Protein AF-A0A7S3MWY4-F1 (afdb_monomer_lite)

Organism: NCBI:txid197538

Secondary structure (DSSP, 8-state):
-HHHHHHHHHHHHHHH-HHHHHHHHHHHHHHHHHHHHHHHHH---SHHHHHHHHHHHHHHHHHHHHHHHHHHHT-S-SHHHHHHHHHHHHHHHHHHHHHHHTS-TT-HHHHHHHHHHHHHHHHHHHHHHHTS-PPPHHHHHHHHHHHHHHHHHHHHHHHHHHHHHHHH--S-TTSS--------

pLDDT: mean 91.11, std 11.48, range [52.53, 98.31]

Sequence (184 aa):
GEVTGSFLTGYVIDKVGKRLACLFEILLISIMTAVTLWNLYHMQFGFASYLMCFFWGLQDSAVNLHLFSIFGFEFESQSEPFGVFNAVQGFFLFFVELIQIQIDFTTQKPLIIYTIFTGLCGVVCCFVAFFFPYKTVESTTALAEKAAAKRESTMNLIQEKSSQYASTDGSPLLSHQTSSMGSP

InterPro domains:
  IPR036259 MFS transporter superfamily [G3DSA:1.20.1250.20] (1-145)
  IPR036259 MFS transporter superfamily [SSF103473] (3-135)

Structure (mmCIF, N/CA/C/O backbone):
data_AF-A0A7S3MWY4-F1
#
_entry.id   AF-A0A7S3MWY4-F1
#
loop_
_atom_site.group_PDB
_atom_site.id
_atom_site.type_symbol
_atom_site.label_atom_id
_atom_site.label_alt_id
_atom_site.label_comp_id
_atom_site.label_asym_id
_atom_site.label_entity_id
_atom_site.label_seq_id
_atom_site.pdbx_PDB_ins_code
_atom_site.Cartn_x
_atom_site.Cartn_y
_atom_site.Cartn_z
_atom_site.occupancy
_atom_site.B_iso_or_equiv
_atom_site.auth_seq_id
_atom_site.auth_comp_id
_atom_site.auth_asym_id
_atom_site.auth_atom_id
_atom_site.pdbx_PDB_model_num
ATOM 1 N N . GLY A 1 1 ? -7.783 1.477 -11.159 1.00 94.31 1 GLY A N 1
ATOM 2 C CA . GLY A 1 1 ? -7.018 0.690 -10.184 1.00 94.31 1 GLY A CA 1
ATOM 3 C C . GLY A 1 1 ? -7.650 0.830 -8.826 1.00 94.31 1 GLY A C 1
ATOM 4 O O . GLY A 1 1 ? -8.321 -0.096 -8.400 1.00 94.31 1 GLY A O 1
ATOM 5 N N . GLU A 1 2 ? -7.520 2.008 -8.218 1.00 96.88 2 GLU A N 1
ATOM 6 C CA . GLU A 1 2 ? -7.876 2.243 -6.810 1.00 96.88 2 GLU A CA 1
ATOM 7 C C . GLU A 1 2 ? -9.281 1.795 -6.406 1.00 96.88 2 GLU A C 1
ATOM 9 O O . GLU A 1 2 ? -9.441 0.968 -5.518 1.00 96.88 2 GLU A O 1
ATOM 14 N N . VAL A 1 3 ? -10.310 2.260 -7.118 1.00 97.69 3 VAL A N 1
ATOM 15 C CA . VAL A 1 3 ? -11.700 1.879 -6.820 1.00 97.69 3 VAL A CA 1
ATOM 16 C C . VAL A 1 3 ? -11.871 0.354 -6.822 1.00 97.69 3 VAL A C 1
ATOM 18 O O . VAL A 1 3 ? -12.466 -0.219 -5.915 1.00 97.69 3 VAL A O 1
ATOM 21 N N . THR A 1 4 ? -11.308 -0.324 -7.824 1.00 97.62 4 THR A N 1
ATOM 22 C CA . THR A 1 4 ? -11.383 -1.784 -7.958 1.00 97.62 4 THR A CA 1
ATOM 23 C C . THR A 1 4 ? -10.600 -2.506 -6.863 1.00 97.62 4 THR A C 1
ATOM 25 O O . THR A 1 4 ? -11.092 -3.506 -6.346 1.00 97.62 4 THR A O 1
ATOM 28 N N . GLY A 1 5 ? -9.414 -2.010 -6.500 1.00 97.31 5 GLY A N 1
ATOM 29 C CA . GLY A 1 5 ? -8.588 -2.600 -5.447 1.00 97.31 5 GLY A CA 1
ATOM 30 C C . GLY A 1 5 ? -9.260 -2.523 -4.081 1.00 97.31 5 GLY A C 1
ATOM 31 O O . GLY A 1 5 ? -9.360 -3.545 -3.405 1.00 97.31 5 GLY A O 1
ATOM 32 N N . SER A 1 6 ? -9.858 -1.378 -3.729 1.00 97.19 6 SER A N 1
ATOM 33 C CA . SER A 1 6 ? -10.630 -1.254 -2.488 1.00 97.19 6 SER A CA 1
ATOM 34 C C . SER A 1 6 ? -11.810 -2.231 -2.429 1.00 97.19 6 SER A C 1
ATOM 36 O O . 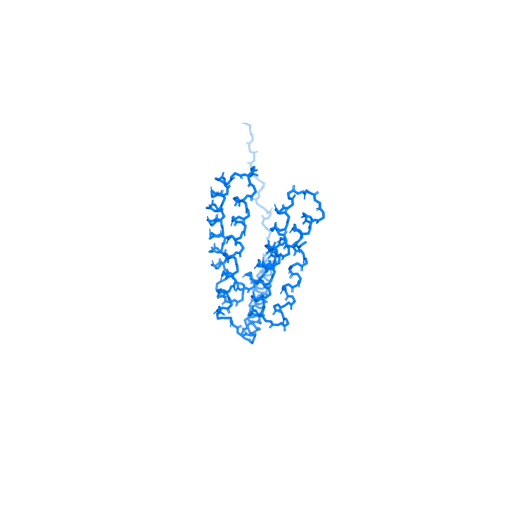SER A 1 6 ? -11.990 -2.914 -1.423 1.00 97.19 6 SER A O 1
ATOM 38 N N . PHE A 1 7 ? -12.602 -2.361 -3.500 1.00 97.69 7 PHE A N 1
ATOM 39 C CA . PHE A 1 7 ? -13.719 -3.317 -3.501 1.00 97.69 7 PHE A CA 1
ATOM 40 C C . PHE A 1 7 ? -13.248 -4.772 -3.394 1.00 97.69 7 PHE A C 1
ATOM 42 O O . PHE A 1 7 ? -13.841 -5.558 -2.654 1.00 97.69 7 PHE A O 1
ATOM 49 N N . LEU A 1 8 ? -12.187 -5.133 -4.120 1.00 97.38 8 LEU A N 1
ATOM 50 C CA . LEU A 1 8 ? -11.682 -6.501 -4.156 1.00 97.38 8 LEU A CA 1
ATOM 51 C C . LEU A 1 8 ? -11.059 -6.908 -2.816 1.00 97.38 8 LEU A C 1
ATOM 53 O O . LEU A 1 8 ? -11.424 -7.949 -2.272 1.00 97.38 8 LEU A O 1
ATOM 57 N N . THR A 1 9 ? -10.184 -6.076 -2.249 1.00 97.38 9 THR A N 1
ATOM 58 C CA . THR A 1 9 ? -9.572 -6.350 -0.943 1.00 97.38 9 THR A CA 1
ATOM 59 C C . THR A 1 9 ? -10.607 -6.333 0.175 1.00 97.38 9 THR A C 1
ATOM 61 O O . THR A 1 9 ? -10.571 -7.216 1.030 1.00 97.38 9 THR A O 1
ATOM 64 N N . GLY A 1 10 ? -11.582 -5.417 0.143 1.00 96.25 10 GLY A N 1
ATOM 65 C CA . GLY A 1 10 ? -12.693 -5.416 1.100 1.00 96.25 10 GLY A CA 1
ATOM 66 C C . GLY A 1 10 ? -13.465 -6.737 1.075 1.00 96.25 10 GLY A C 1
ATOM 67 O O . GLY A 1 10 ? -13.630 -7.382 2.107 1.00 96.25 10 GLY A O 1
ATOM 68 N N . TYR A 1 11 ? -13.823 -7.214 -0.121 1.00 96.88 11 TYR A N 1
ATOM 69 C CA . TYR A 1 11 ? -14.485 -8.510 -0.285 1.00 96.88 11 TYR A CA 1
ATOM 70 C C . TYR A 1 11 ? -13.644 -9.685 0.249 1.00 96.88 11 TYR A C 1
ATOM 72 O O . TYR A 1 11 ? -14.179 -10.582 0.905 1.00 96.88 11 TYR A O 1
ATOM 80 N N . VAL A 1 12 ? -12.330 -9.691 -0.008 1.00 96.75 12 VAL A N 1
ATOM 81 C CA . VAL A 1 12 ? -11.417 -10.735 0.491 1.00 96.75 12 VAL A CA 1
ATOM 82 C C . VAL A 1 12 ? -11.330 -10.708 2.019 1.00 96.75 12 VAL A C 1
ATOM 84 O O . VAL A 1 12 ? -11.433 -11.764 2.648 1.00 96.75 12 VAL A O 1
ATOM 87 N N . ILE A 1 13 ? -11.194 -9.527 2.625 1.00 95.38 13 ILE A N 1
ATOM 88 C CA . ILE A 1 13 ? -11.155 -9.364 4.084 1.00 95.38 13 ILE A CA 1
ATOM 89 C C . ILE A 1 13 ? -12.450 -9.889 4.713 1.00 95.38 13 ILE A C 1
ATOM 91 O O . ILE A 1 13 ? -12.382 -10.667 5.666 1.00 95.38 13 ILE A O 1
ATOM 95 N N . ASP A 1 14 ? -13.603 -9.535 4.142 1.00 93.44 14 ASP A N 1
ATOM 96 C CA . ASP A 1 14 ? -14.917 -9.890 4.684 1.00 93.44 14 ASP A CA 1
ATOM 97 C C . ASP A 1 14 ? -15.244 -11.385 4.553 1.00 93.44 14 ASP A C 1
ATOM 99 O O . ASP A 1 14 ? -15.878 -11.965 5.436 1.00 93.44 14 ASP A O 1
ATOM 103 N N . LYS A 1 15 ? -14.853 -12.027 3.442 1.00 95.12 15 LYS A N 1
ATOM 104 C CA . LYS A 1 15 ? -15.221 -13.428 3.159 1.00 95.12 15 LYS A CA 1
ATOM 105 C C . LYS A 1 15 ? -14.181 -14.445 3.582 1.00 95.12 15 LYS A C 1
ATOM 107 O O . LYS A 1 15 ? -14.539 -15.557 3.963 1.00 95.12 15 LYS A O 1
ATOM 112 N N . VAL A 1 16 ? -12.913 -14.094 3.445 1.00 93.88 16 VAL A N 1
ATOM 113 C CA . VAL A 1 16 ? -11.802 -15.044 3.535 1.00 93.88 16 VAL A CA 1
ATOM 114 C C . VAL A 1 16 ? -10.957 -14.777 4.785 1.00 93.88 16 VAL A C 1
ATOM 116 O O . VAL A 1 16 ? -10.350 -15.694 5.339 1.00 93.88 16 VAL A O 1
ATOM 119 N N . GLY A 1 17 ? -10.982 -13.540 5.282 1.00 92.25 17 GLY A N 1
ATOM 120 C CA . GLY A 1 17 ? -10.323 -13.126 6.511 1.00 92.25 17 GLY A CA 1
ATOM 121 C C . GLY A 1 17 ? -8.983 -12.428 6.279 1.00 92.25 17 GLY A C 1
ATOM 122 O O . GLY A 1 17 ? -8.337 -12.549 5.237 1.00 92.25 17 GLY A O 1
ATOM 123 N N . LYS A 1 18 ? -8.537 -11.706 7.310 1.00 93.25 18 LYS A N 1
ATOM 124 C CA . LYS A 1 18 ? -7.398 -10.771 7.258 1.00 93.25 18 LYS A CA 1
ATOM 125 C C . LYS A 1 18 ? -6.058 -11.443 6.915 1.00 93.25 18 LYS A C 1
ATOM 127 O O . LYS A 1 18 ? -5.287 -10.924 6.116 1.00 93.25 18 LYS A O 1
ATOM 132 N N . ARG A 1 19 ? -5.800 -12.656 7.424 1.00 94.00 19 ARG A N 1
ATOM 133 C CA . ARG A 1 19 ? -4.561 -13.399 7.101 1.00 94.00 19 ARG A CA 1
ATOM 134 C C . ARG A 1 19 ? -4.452 -13.761 5.621 1.00 94.00 19 ARG A C 1
ATOM 136 O O . ARG A 1 19 ? -3.373 -13.678 5.045 1.00 94.00 19 ARG A O 1
ATOM 143 N N . LEU A 1 20 ? -5.557 -14.169 4.999 1.00 94.25 20 LEU A N 1
ATOM 144 C CA . LEU A 1 20 ? -5.570 -14.493 3.572 1.00 94.25 20 LEU A CA 1
ATOM 145 C C . LEU A 1 20 ? -5.561 -13.225 2.712 1.00 94.25 20 LEU A C 1
ATOM 147 O O . LEU A 1 20 ? -4.972 -13.247 1.633 1.00 94.25 20 LEU A O 1
ATOM 151 N N . ALA A 1 21 ? -6.076 -12.103 3.226 1.00 96.00 21 ALA A N 1
ATOM 152 C CA . ALA A 1 21 ? -5.859 -10.797 2.613 1.00 96.00 21 ALA A CA 1
ATOM 153 C C . ALA A 1 21 ? -4.359 -10.441 2.526 1.00 96.00 21 ALA A C 1
ATOM 155 O O . ALA A 1 21 ? -3.932 -9.961 1.487 1.00 96.00 21 ALA A O 1
ATOM 156 N N . CYS A 1 22 ? -3.515 -10.774 3.517 1.00 96.69 22 CYS A N 1
ATOM 157 C CA . CYS A 1 22 ? -2.055 -10.585 3.386 1.00 96.69 22 CYS A CA 1
ATOM 158 C C . CYS A 1 22 ? -1.453 -11.372 2.213 1.00 96.69 22 CYS A C 1
ATOM 160 O O . CYS A 1 22 ? -0.620 -10.839 1.486 1.00 96.69 22 CYS A O 1
ATOM 162 N N . LEU A 1 23 ? -1.859 -12.633 2.012 1.00 97.31 23 LEU A N 1
ATOM 163 C CA . LEU A 1 23 ? -1.375 -13.427 0.873 1.00 97.31 23 LEU A CA 1
ATOM 164 C C . LEU A 1 23 ? -1.859 -12.848 -0.460 1.00 97.31 23 LEU A C 1
ATOM 166 O O . LEU A 1 23 ? -1.120 -12.858 -1.444 1.00 97.31 23 LEU A O 1
ATOM 170 N N . PHE A 1 24 ? -3.083 -12.322 -0.480 1.00 97.44 24 PHE A N 1
ATOM 171 C CA . PHE A 1 24 ? -3.625 -11.614 -1.629 1.00 97.44 24 PHE A CA 1
ATOM 172 C C . PHE A 1 24 ? -2.815 -10.345 -1.949 1.00 97.44 24 PHE A C 1
ATOM 174 O O . PHE A 1 24 ? -2.430 -10.162 -3.101 1.00 97.44 24 PHE A O 1
ATOM 181 N N . GLU A 1 25 ? -2.442 -9.541 -0.948 1.00 97.44 25 GLU A N 1
ATOM 182 C CA . GLU A 1 25 ? -1.554 -8.382 -1.138 1.00 97.44 25 GLU A CA 1
ATOM 183 C C . GLU A 1 25 ? -0.168 -8.790 -1.670 1.00 97.44 25 GLU A C 1
ATOM 185 O O . GLU A 1 25 ? 0.350 -8.154 -2.587 1.00 97.44 25 GLU A O 1
ATOM 190 N N . ILE A 1 26 ? 0.417 -9.891 -1.169 1.00 98.19 26 ILE A N 1
ATOM 191 C CA . ILE A 1 26 ? 1.693 -10.434 -1.681 1.00 98.19 26 ILE A CA 1
ATOM 192 C C . ILE A 1 26 ? 1.580 -10.812 -3.166 1.00 98.19 26 ILE A C 1
ATOM 194 O O . ILE A 1 26 ? 2.498 -10.564 -3.956 1.00 98.19 26 ILE A O 1
ATOM 198 N N . LEU A 1 27 ? 0.457 -11.405 -3.572 1.00 98.06 27 LEU A N 1
ATOM 199 C CA . LEU A 1 27 ? 0.203 -11.714 -4.976 1.00 98.06 27 LEU A CA 1
ATOM 200 C C . LEU A 1 27 ? 0.070 -10.429 -5.807 1.00 98.06 27 LEU A C 1
ATOM 202 O O . LEU A 1 27 ? 0.689 -10.323 -6.868 1.00 98.06 27 LEU A O 1
ATOM 206 N N . LEU A 1 28 ? -0.687 -9.443 -5.320 1.00 97.69 28 LEU A N 1
ATOM 207 C CA . LEU A 1 28 ? -0.893 -8.171 -6.011 1.00 97.69 28 LEU A CA 1
ATOM 208 C C . LEU A 1 28 ? 0.406 -7.391 -6.207 1.00 97.69 28 LEU A C 1
ATOM 210 O O . LEU A 1 28 ? 0.676 -6.945 -7.323 1.00 97.69 28 LEU A O 1
ATOM 214 N N . ILE A 1 29 ? 1.237 -7.268 -5.169 1.00 98.12 29 ILE A N 1
ATOM 215 C CA . ILE A 1 29 ? 2.523 -6.572 -5.278 1.00 98.12 29 ILE A CA 1
ATOM 216 C C . ILE A 1 29 ? 3.481 -7.296 -6.227 1.00 98.12 29 ILE A C 1
ATOM 218 O O . ILE A 1 29 ? 4.204 -6.645 -6.983 1.00 98.12 29 ILE A O 1
ATOM 222 N N . SER A 1 30 ? 3.440 -8.631 -6.263 1.00 98.31 30 SER A N 1
ATOM 223 C CA . SER A 1 30 ? 4.242 -9.429 -7.195 1.00 98.31 30 SER A CA 1
ATOM 224 C C . SER A 1 30 ? 3.812 -9.192 -8.647 1.00 98.31 30 SER A C 1
ATOM 226 O O . SER A 1 30 ? 4.661 -8.982 -9.513 1.00 98.31 30 SER A O 1
ATOM 228 N N . ILE A 1 31 ? 2.500 -9.157 -8.916 1.00 98.00 31 ILE A N 1
ATOM 229 C CA . ILE A 1 31 ? 1.950 -8.860 -10.250 1.00 98.00 31 ILE A CA 1
ATOM 230 C C . ILE A 1 31 ? 2.275 -7.421 -10.662 1.00 98.00 31 ILE A C 1
ATOM 232 O O . ILE A 1 31 ? 2.772 -7.200 -11.766 1.00 98.00 31 ILE A O 1
ATOM 236 N N . MET A 1 32 ? 2.039 -6.446 -9.780 1.00 98.06 32 MET A N 1
ATOM 237 C CA . MET A 1 32 ? 2.339 -5.035 -10.034 1.00 98.06 32 MET A CA 1
ATOM 238 C C . MET A 1 32 ? 3.829 -4.838 -10.342 1.00 98.06 32 MET A C 1
ATOM 240 O O . MET A 1 32 ? 4.173 -4.184 -11.331 1.00 98.06 32 MET A O 1
ATOM 244 N N . THR A 1 33 ? 4.712 -5.477 -9.568 1.00 98.06 33 THR A N 1
ATOM 245 C CA . THR A 1 33 ? 6.163 -5.435 -9.791 1.00 98.06 33 THR A CA 1
ATOM 246 C C . THR A 1 33 ? 6.523 -6.058 -11.141 1.00 98.06 33 THR A C 1
ATOM 248 O O . THR A 1 33 ? 7.256 -5.449 -11.915 1.00 98.06 33 THR A O 1
ATOM 251 N N . ALA A 1 34 ? 5.966 -7.225 -11.484 1.00 98.00 34 ALA A N 1
ATOM 252 C CA . ALA A 1 34 ? 6.222 -7.887 -12.764 1.00 98.00 34 ALA A CA 1
ATOM 253 C C . ALA A 1 34 ? 5.780 -7.039 -13.972 1.00 98.00 34 ALA A C 1
ATOM 255 O O . ALA A 1 34 ? 6.533 -6.902 -14.937 1.00 98.00 34 ALA A O 1
ATOM 256 N N . VAL A 1 35 ? 4.592 -6.425 -13.913 1.00 97.69 35 VAL A N 1
ATOM 257 C CA . VAL A 1 35 ? 4.091 -5.537 -14.977 1.00 97.69 35 VAL A CA 1
ATOM 258 C C . VAL A 1 35 ? 4.943 -4.268 -15.080 1.00 97.69 35 VAL A C 1
ATOM 260 O O . VAL A 1 35 ? 5.239 -3.817 -16.188 1.00 97.69 35 VAL A O 1
ATOM 263 N N . THR A 1 36 ? 5.398 -3.721 -13.951 1.00 97.44 36 THR A N 1
ATOM 264 C CA . THR A 1 36 ? 6.302 -2.561 -13.929 1.00 97.44 36 THR A CA 1
ATOM 265 C C . THR A 1 36 ? 7.650 -2.900 -14.559 1.00 97.44 36 THR A C 1
ATOM 267 O O . THR A 1 36 ? 8.123 -2.162 -15.420 1.00 97.44 36 THR A O 1
ATOM 270 N N . LEU A 1 37 ? 8.238 -4.050 -14.217 1.00 97.19 37 LEU A N 1
ATOM 271 C CA . LEU A 1 37 ? 9.481 -4.531 -14.826 1.00 97.19 37 LEU A CA 1
ATOM 272 C C . LEU A 1 37 ? 9.323 -4.783 -16.327 1.00 97.19 37 LEU A C 1
ATOM 274 O O . LEU A 1 37 ? 10.212 -4.433 -17.100 1.00 97.19 37 LEU A O 1
ATOM 278 N N . TRP A 1 38 ? 8.185 -5.330 -16.759 1.00 96.94 38 TRP A N 1
ATOM 279 C CA . TRP A 1 38 ? 7.878 -5.503 -18.178 1.00 96.94 38 TRP A CA 1
ATOM 280 C C . TRP A 1 38 ? 7.805 -4.163 -18.923 1.00 96.94 38 TRP A C 1
ATOM 282 O O . TRP A 1 38 ? 8.375 -4.024 -20.009 1.00 96.94 38 TRP A O 1
ATOM 292 N N . ASN A 1 39 ? 7.137 -3.166 -18.334 1.00 96.31 39 ASN A N 1
ATOM 293 C CA . ASN A 1 39 ? 7.030 -1.822 -18.902 1.00 96.31 39 ASN A CA 1
ATOM 294 C C . ASN A 1 39 ? 8.404 -1.125 -18.953 1.00 96.31 39 ASN A C 1
ATOM 296 O O . ASN A 1 39 ? 8.774 -0.569 -19.987 1.00 96.31 39 ASN A O 1
ATOM 300 N N . LEU A 1 40 ? 9.201 -1.241 -17.884 1.00 95.12 40 LEU A N 1
ATOM 301 C CA . LEU A 1 40 ? 10.581 -0.749 -17.835 1.00 95.12 40 LEU A CA 1
ATOM 302 C C . LEU A 1 40 ? 11.503 -1.485 -18.807 1.00 95.12 40 LEU A C 1
ATOM 304 O O . LEU A 1 40 ? 12.467 -0.891 -19.275 1.00 95.12 40 LEU A O 1
ATOM 308 N N . TYR A 1 41 ? 11.237 -2.752 -19.137 1.00 95.38 41 TYR A N 1
ATOM 309 C CA . TYR A 1 41 ? 12.029 -3.482 -20.127 1.00 95.38 41 TYR A CA 1
ATOM 310 C C . TYR A 1 41 ? 11.870 -2.892 -21.539 1.00 95.38 41 TYR A C 1
ATOM 312 O O . TYR A 1 41 ? 12.842 -2.789 -22.286 1.00 95.38 41 TYR A O 1
ATOM 320 N N . HIS A 1 42 ? 10.652 -2.470 -21.885 1.00 94.00 42 HIS A N 1
ATOM 321 C CA . HIS A 1 42 ? 10.324 -1.979 -23.223 1.00 94.00 42 HIS A CA 1
ATOM 322 C C . HIS A 1 42 ? 10.507 -0.464 -23.387 1.00 94.00 42 HIS A C 1
ATOM 324 O O . HIS A 1 42 ? 10.677 -0.017 -24.516 1.00 94.00 42 HIS A O 1
ATOM 330 N N . MET A 1 43 ? 10.481 0.322 -22.299 1.00 90.75 43 MET A N 1
ATOM 331 C CA . MET A 1 43 ? 10.651 1.792 -22.303 1.00 90.75 43 MET A CA 1
ATOM 332 C C . MET A 1 43 ? 9.780 2.521 -23.347 1.00 90.75 43 MET A C 1
ATOM 334 O O . MET A 1 43 ? 10.146 3.577 -23.860 1.00 90.75 43 MET A O 1
ATOM 338 N N . GLN A 1 44 ? 8.617 1.957 -23.675 1.00 92.69 44 GLN A N 1
ATOM 339 C CA . GLN A 1 44 ? 7.683 2.503 -24.654 1.00 92.69 44 GLN A CA 1
ATOM 340 C C . GLN A 1 44 ? 6.353 2.792 -23.979 1.00 92.69 44 GLN A C 1
ATOM 342 O O . GLN A 1 44 ? 5.784 1.933 -23.305 1.00 92.69 44 GLN A O 1
ATOM 347 N N . PHE A 1 45 ? 5.842 4.002 -24.196 1.00 94.44 45 PHE A N 1
ATOM 348 C CA . PHE A 1 45 ? 4.501 4.348 -23.759 1.00 94.44 45 PHE A CA 1
ATOM 349 C C . PHE A 1 45 ? 3.480 3.606 -24.627 1.00 94.44 45 PHE A C 1
ATOM 351 O O . PHE A 1 45 ? 3.423 3.796 -25.842 1.00 94.44 45 PHE A O 1
ATOM 358 N N . GLY A 1 46 ? 2.678 2.747 -24.007 1.00 94.94 46 GLY A N 1
ATOM 359 C CA . GLY A 1 46 ? 1.695 1.936 -24.716 1.00 94.94 46 GLY A CA 1
ATOM 360 C C . GLY A 1 46 ? 0.725 1.244 -23.770 1.00 94.94 46 GLY A C 1
ATOM 361 O O . GLY A 1 46 ? 0.570 1.636 -22.614 1.00 94.94 46 GLY A O 1
ATOM 362 N N . PHE A 1 47 ? 0.083 0.174 -24.243 1.00 95.44 47 PHE A N 1
ATOM 363 C CA . PHE A 1 47 ? -0.882 -0.585 -23.439 1.00 95.44 47 PHE A CA 1
ATOM 364 C C . PHE A 1 47 ? -0.288 -1.103 -22.116 1.00 95.44 47 PHE A C 1
ATOM 366 O O . PHE A 1 47 ? -0.951 -1.060 -21.081 1.00 95.44 47 PHE A O 1
ATOM 373 N N . ALA A 1 48 ? 0.985 -1.513 -22.124 1.00 93.56 48 ALA A N 1
ATOM 374 C CA . ALA A 1 48 ? 1.695 -1.951 -20.923 1.00 93.56 48 ALA A CA 1
ATOM 375 C C . ALA A 1 48 ? 1.770 -0.860 -19.840 1.00 93.56 48 ALA A C 1
ATOM 377 O O . ALA A 1 48 ? 1.653 -1.171 -18.658 1.00 93.56 48 ALA A O 1
ATOM 378 N N . SER A 1 49 ? 1.892 0.414 -20.226 1.00 96.69 49 SER A N 1
ATOM 379 C CA . SER A 1 49 ? 1.936 1.537 -19.284 1.00 96.69 49 SER A CA 1
ATOM 380 C C . SER A 1 49 ? 0.570 1.779 -18.635 1.00 96.69 49 SER A C 1
ATOM 382 O O . SER A 1 49 ? 0.495 2.010 -17.431 1.00 96.69 49 SER A O 1
ATOM 384 N N . TYR A 1 50 ? -0.526 1.639 -19.392 1.00 97.44 50 TYR A N 1
ATOM 385 C CA . TYR A 1 50 ? -1.880 1.684 -18.824 1.00 97.44 50 TYR A CA 1
ATOM 386 C C . TYR A 1 50 ? -2.129 0.526 -17.855 1.00 97.44 50 TYR A C 1
ATOM 388 O O . TYR A 1 50 ? -2.704 0.730 -16.785 1.00 97.44 50 TYR A O 1
ATOM 396 N N . LEU A 1 51 ? -1.667 -0.678 -18.205 1.00 96.88 51 LEU A N 1
ATOM 397 C CA . LEU A 1 51 ? -1.777 -1.853 -17.345 1.00 96.88 51 LEU A CA 1
ATOM 398 C C . LEU A 1 51 ? -0.965 -1.681 -16.054 1.00 96.88 51 LEU A C 1
ATOM 400 O O . LEU A 1 51 ? -1.470 -1.979 -14.973 1.00 96.88 51 LEU A O 1
ATOM 404 N N . MET A 1 52 ? 0.252 -1.139 -16.157 1.00 96.75 52 MET A N 1
ATOM 405 C CA . MET A 1 52 ? 1.092 -0.778 -15.014 1.00 96.75 52 MET A CA 1
ATOM 406 C C . MET A 1 52 ? 0.359 0.194 -14.083 1.00 96.75 52 MET A C 1
ATOM 408 O O . MET A 1 52 ? 0.177 -0.126 -12.913 1.00 96.75 52 MET A O 1
ATOM 412 N N . CYS A 1 53 ? -0.141 1.327 -14.593 1.00 97.56 53 CYS A N 1
ATOM 413 C CA . CYS A 1 53 ? -0.881 2.301 -13.782 1.00 97.56 53 CYS A CA 1
ATOM 414 C C . CYS A 1 53 ? -2.143 1.698 -13.145 1.00 97.56 53 CYS A C 1
ATOM 416 O O . CYS A 1 53 ? -2.485 2.014 -12.005 1.00 97.56 53 CYS A O 1
ATOM 418 N N . PHE A 1 54 ? -2.840 0.809 -13.861 1.00 98.25 54 PHE A N 1
ATOM 419 C CA . PHE A 1 54 ? -4.011 0.126 -13.323 1.00 98.25 54 PHE A CA 1
ATOM 420 C C . PHE A 1 54 ? -3.657 -0.761 -12.123 1.00 98.25 54 PHE A C 1
ATOM 422 O O . PHE A 1 54 ? -4.313 -0.635 -11.085 1.00 98.25 54 PHE A O 1
ATOM 429 N N . PHE A 1 55 ? -2.638 -1.621 -12.251 1.00 98.12 55 PHE A N 1
ATOM 430 C CA . PHE A 1 55 ? -2.191 -2.502 -11.168 1.00 98.12 55 PHE A CA 1
ATOM 431 C C . PHE A 1 55 ? -1.545 -1.740 -10.016 1.00 98.12 55 PHE A C 1
ATOM 433 O O . PHE A 1 55 ? -1.719 -2.147 -8.873 1.00 98.12 55 PHE A O 1
ATOM 440 N N . TRP A 1 56 ? -0.864 -0.630 -10.299 1.00 97.69 56 TRP A N 1
ATOM 441 C CA . TRP A 1 56 ? -0.305 0.243 -9.274 1.00 97.69 56 TRP A CA 1
ATOM 442 C C . TRP A 1 56 ? -1.409 0.813 -8.380 1.00 97.69 56 TRP A C 1
ATOM 444 O O . TRP A 1 56 ? -1.410 0.568 -7.180 1.00 97.69 56 TRP A O 1
ATOM 454 N N . GLY A 1 57 ? -2.437 1.437 -8.969 1.00 98.12 57 GLY A N 1
ATOM 455 C CA . GLY A 1 57 ? -3.577 1.921 -8.185 1.00 98.12 57 GLY A CA 1
ATOM 456 C C . GLY A 1 57 ? -4.368 0.791 -7.511 1.00 98.12 57 GLY A C 1
ATOM 457 O O . GLY A 1 57 ? -4.904 0.967 -6.421 1.00 98.12 57 GLY A O 1
ATOM 458 N N . LEU A 1 58 ? -4.459 -0.386 -8.143 1.00 98.31 58 LEU A N 1
ATOM 459 C CA . LEU A 1 58 ? -5.115 -1.548 -7.537 1.00 98.31 58 LEU A CA 1
ATOM 460 C C . LEU A 1 58 ? -4.365 -2.009 -6.280 1.00 98.31 58 LEU A C 1
ATOM 462 O O . LEU A 1 58 ? -5.005 -2.212 -5.257 1.00 98.31 58 LEU A O 1
ATOM 466 N N . GLN A 1 59 ? -3.039 -2.128 -6.337 1.00 98.06 59 GLN A N 1
ATOM 467 C CA . GLN A 1 59 ? -2.212 -2.528 -5.199 1.00 98.06 59 GLN A CA 1
ATOM 468 C C . GLN A 1 59 ? -2.174 -1.456 -4.099 1.00 98.06 59 GLN A C 1
ATOM 470 O O . GLN A 1 59 ? -2.276 -1.804 -2.926 1.00 98.06 59 GLN A O 1
ATOM 475 N N . ASP A 1 60 ? -2.064 -0.174 -4.454 1.00 97.25 60 ASP A N 1
ATOM 476 C CA . ASP A 1 60 ? -2.013 0.921 -3.476 1.00 97.25 60 ASP A CA 1
ATOM 477 C C . ASP A 1 60 ? -3.290 0.975 -2.621 1.00 97.25 60 ASP A C 1
ATOM 479 O O . ASP A 1 60 ? -3.257 0.902 -1.392 1.00 97.25 60 ASP A O 1
ATOM 483 N N . SER A 1 61 ? -4.451 0.990 -3.276 1.00 98.06 61 SER A N 1
ATOM 484 C CA . SER A 1 61 ? -5.743 0.981 -2.581 1.00 98.06 61 SER A CA 1
ATOM 485 C C . SER A 1 61 ? -5.999 -0.283 -1.752 1.00 98.06 61 SER A C 1
ATOM 487 O O . SER A 1 61 ? -6.632 -0.200 -0.698 1.00 98.06 61 SER A O 1
ATOM 489 N N . ALA A 1 62 ? -5.515 -1.436 -2.218 1.00 97.69 62 ALA A N 1
ATOM 490 C CA . ALA A 1 62 ? -5.633 -2.722 -1.546 1.00 97.69 62 ALA A CA 1
ATOM 491 C C . ALA A 1 62 ? -4.864 -2.711 -0.210 1.00 97.69 62 ALA A C 1
ATOM 493 O O . ALA A 1 62 ? -5.464 -2.889 0.856 1.00 97.69 62 ALA A O 1
ATOM 494 N N . VAL A 1 63 ? -3.579 -2.336 -0.244 1.00 97.00 63 VAL A N 1
ATOM 495 C CA . VAL A 1 63 ? -2.740 -2.211 0.957 1.00 97.00 63 VAL A CA 1
ATOM 496 C C . VAL A 1 63 ? -3.282 -1.155 1.920 1.00 97.00 63 VAL A C 1
ATOM 498 O O . VAL A 1 63 ? -3.374 -1.428 3.120 1.00 97.00 63 VAL A O 1
ATOM 501 N N . ASN A 1 64 ? -3.689 0.017 1.423 1.00 96.44 64 ASN A N 1
ATOM 502 C CA . ASN A 1 64 ? -4.232 1.083 2.270 1.00 96.44 64 ASN A CA 1
ATOM 503 C C . ASN A 1 64 ? -5.522 0.648 2.975 1.00 96.44 64 ASN A C 1
ATOM 505 O O . ASN A 1 64 ? -5.658 0.835 4.185 1.00 96.44 64 ASN A O 1
ATOM 509 N N . LEU A 1 65 ? -6.448 0.001 2.258 1.00 97.38 65 LEU A N 1
ATOM 510 C CA . LEU A 1 65 ? -7.672 -0.519 2.864 1.00 97.38 65 LEU A CA 1
ATOM 511 C C . LEU A 1 65 ? -7.366 -1.579 3.927 1.00 97.38 65 LEU A C 1
ATOM 513 O O . LEU A 1 65 ? -7.948 -1.547 5.015 1.00 97.38 65 LEU A O 1
ATOM 517 N N . HIS A 1 66 ? -6.446 -2.501 3.637 1.00 96.31 66 HIS A N 1
ATOM 518 C CA . HIS A 1 66 ? -6.069 -3.532 4.591 1.00 96.31 66 HIS A CA 1
ATOM 519 C C . HIS A 1 66 ? -5.448 -2.916 5.854 1.00 96.31 66 HIS A C 1
ATOM 521 O O . HIS A 1 66 ? -5.903 -3.221 6.958 1.00 96.31 66 HIS A O 1
ATOM 527 N N . LEU A 1 67 ? -4.500 -1.985 5.720 1.00 95.94 67 LEU A N 1
ATOM 528 C CA . LEU A 1 67 ? -3.901 -1.276 6.855 1.00 95.94 67 LEU A CA 1
ATOM 529 C C . LEU A 1 67 ? -4.935 -0.495 7.670 1.00 95.94 67 LEU A C 1
ATOM 531 O O . LEU A 1 67 ? -4.959 -0.606 8.894 1.00 95.94 67 LEU A O 1
ATOM 535 N N . PHE A 1 68 ? -5.839 0.233 7.017 1.00 95.56 68 PHE A N 1
ATOM 536 C CA . PHE A 1 68 ? -6.882 0.983 7.718 1.00 95.56 68 PHE A CA 1
ATOM 537 C C . PHE A 1 68 ? -7.868 0.067 8.442 1.00 95.56 68 PHE A C 1
ATOM 539 O O . PHE A 1 68 ? -8.315 0.405 9.539 1.00 95.56 68 PHE A O 1
ATOM 546 N N . SER A 1 69 ? -8.150 -1.120 7.897 1.00 94.19 69 SER A N 1
ATOM 547 C CA . SER A 1 69 ? -8.932 -2.135 8.609 1.00 94.19 69 SER A CA 1
ATOM 548 C C . SER A 1 69 ? -8.209 -2.627 9.871 1.00 94.19 69 SER A C 1
ATOM 550 O O . SER A 1 69 ? -8.834 -2.806 10.915 1.00 94.19 69 SER A O 1
ATOM 552 N N . ILE A 1 70 ? -6.882 -2.780 9.817 1.00 94.00 70 ILE A N 1
ATOM 553 C CA . ILE A 1 70 ? -6.072 -3.167 10.974 1.00 94.00 70 ILE A CA 1
ATOM 554 C C . ILE A 1 70 ? -6.108 -2.051 12.021 1.00 94.00 70 ILE A C 1
ATOM 556 O O . ILE A 1 70 ? -6.446 -2.298 13.176 1.00 94.00 70 ILE A O 1
ATOM 560 N N . PHE A 1 71 ? -5.838 -0.807 11.628 1.00 94.12 71 PHE A N 1
ATOM 561 C CA . PHE A 1 71 ? -5.815 0.330 12.552 1.00 94.12 71 PHE A CA 1
ATOM 562 C C . PHE A 1 71 ? -7.180 0.611 13.184 1.00 94.12 71 PHE A C 1
ATOM 564 O O . PHE A 1 71 ? -7.249 0.943 14.365 1.00 94.12 71 PHE A O 1
ATOM 571 N N . GLY A 1 72 ? -8.262 0.438 12.424 1.00 92.19 72 GLY A N 1
ATOM 572 C CA . GLY A 1 72 ? -9.619 0.688 12.899 1.00 92.19 72 GLY A CA 1
ATOM 573 C C . GLY A 1 72 ? -10.164 -0.373 13.860 1.00 92.19 72 GLY A C 1
ATOM 574 O O . GLY A 1 72 ? -10.964 -0.027 14.731 1.00 92.19 72 GLY A O 1
ATOM 575 N N . PHE A 1 73 ? -9.751 -1.640 13.715 1.00 91.12 73 PHE A N 1
ATOM 576 C CA . PHE A 1 73 ? -10.351 -2.763 14.452 1.00 91.12 73 PHE A CA 1
ATOM 577 C C . PHE A 1 73 ? -9.411 -3.456 15.448 1.00 91.12 73 PHE A C 1
ATOM 579 O O . PHE A 1 73 ? -9.878 -4.018 16.442 1.00 91.12 73 PHE A O 1
ATOM 586 N N . GLU A 1 74 ? -8.100 -3.446 15.211 1.00 91.94 74 GLU A N 1
ATOM 587 C CA . GLU A 1 74 ? -7.153 -4.220 16.024 1.00 91.94 74 GLU A CA 1
ATOM 588 C C . GLU A 1 74 ? -6.677 -3.459 17.264 1.00 91.94 74 GLU A C 1
ATOM 590 O O . GLU A 1 74 ? -6.407 -4.073 18.296 1.00 91.94 74 GLU A O 1
ATOM 595 N N . PHE A 1 75 ? -6.663 -2.128 17.224 1.00 91.69 75 PHE A N 1
ATOM 596 C CA . PHE A 1 75 ? -6.195 -1.285 18.325 1.00 91.69 75 PHE A CA 1
ATOM 597 C C . PHE A 1 75 ? -7.356 -0.716 19.150 1.00 91.69 75 PHE A C 1
ATOM 599 O O . PHE A 1 75 ? -8.473 -0.568 18.662 1.00 91.69 75 PHE A O 1
ATOM 606 N N . GLU A 1 76 ? -7.108 -0.429 20.431 1.00 90.06 76 GLU A N 1
ATOM 607 C CA . GLU A 1 76 ? -8.104 0.206 21.314 1.00 90.06 76 GLU A CA 1
ATOM 608 C C . GLU A 1 76 ? -8.226 1.708 21.039 1.00 90.06 76 GLU A C 1
ATOM 610 O O . GLU A 1 76 ? -9.326 2.257 20.976 1.00 90.06 76 GLU A O 1
ATOM 615 N N . SER A 1 77 ? -7.079 2.361 20.849 1.00 91.12 77 SER A N 1
ATOM 616 C CA . SER A 1 77 ? -6.975 3.748 20.413 1.00 91.12 77 SER A CA 1
ATOM 617 C C . SER A 1 77 ? -6.959 3.778 18.892 1.00 91.12 77 SER A C 1
ATOM 619 O O . SER A 1 77 ? -6.097 3.163 18.268 1.00 91.12 77 SER A O 1
ATOM 621 N N . GLN A 1 78 ? -7.910 4.489 18.285 1.00 86.81 78 GLN A N 1
ATOM 622 C CA . GLN A 1 78 ? -7.924 4.669 16.834 1.00 86.81 78 GLN A CA 1
ATOM 623 C C . GLN A 1 78 ? -6.897 5.727 16.412 1.00 86.81 78 GLN A C 1
ATOM 625 O O . GLN A 1 78 ? -6.186 5.534 15.441 1.00 86.81 78 GLN A O 1
ATOM 630 N N . SER A 1 79 ? -6.735 6.828 17.146 1.00 94.00 79 SER A N 1
ATOM 631 C CA . SER A 1 79 ? -5.880 7.945 16.711 1.00 94.00 79 SER A CA 1
ATOM 632 C C . SER A 1 79 ? -4.382 7.627 16.676 1.00 94.00 79 SER A C 1
ATOM 634 O O . SER A 1 79 ? -3.673 8.124 15.803 1.00 94.00 79 SER A O 1
ATOM 636 N N . GLU A 1 80 ? -3.889 6.812 17.608 1.00 96.31 80 GLU A N 1
ATOM 637 C CA . GLU A 1 80 ? -2.461 6.483 17.725 1.00 96.31 80 GLU A CA 1
ATOM 638 C C . GLU A 1 80 ? -1.890 5.724 16.516 1.00 96.31 80 GLU A C 1
ATOM 640 O O . GLU A 1 80 ? -0.924 6.222 15.931 1.00 96.31 80 GLU A O 1
ATOM 645 N N . PRO A 1 81 ? -2.451 4.576 16.079 1.00 95.69 81 PRO A N 1
ATOM 646 C CA . PRO A 1 81 ? -1.906 3.833 14.944 1.00 95.69 81 PRO A CA 1
ATOM 647 C C . PRO A 1 81 ? -1.956 4.639 13.641 1.00 95.69 81 PRO A C 1
ATOM 649 O O . PRO A 1 81 ? -0.985 4.620 12.888 1.00 95.69 81 PRO A O 1
ATOM 652 N N . PHE A 1 82 ? -3.024 5.412 13.401 1.00 95.69 82 PHE A N 1
ATOM 653 C CA . PHE A 1 82 ? -3.097 6.308 12.240 1.00 95.69 82 PHE A CA 1
ATOM 654 C C . PHE A 1 82 ? -2.041 7.424 12.303 1.00 95.69 82 PHE A C 1
ATOM 656 O O . PHE A 1 82 ? -1.423 7.746 11.287 1.00 95.69 82 PHE A O 1
ATOM 663 N N . GLY A 1 83 ? -1.799 8.000 13.485 1.00 96.94 83 GLY A N 1
ATOM 664 C CA . GLY A 1 83 ? -0.759 9.011 13.683 1.00 96.94 83 GLY A CA 1
ATOM 665 C C . GLY A 1 83 ? 0.646 8.468 13.412 1.00 96.94 83 GLY A C 1
ATOM 666 O O . GLY A 1 83 ? 1.408 9.079 12.660 1.00 96.94 83 GLY A O 1
ATOM 667 N N . VAL A 1 84 ? 0.968 7.295 13.968 1.00 96.44 84 VAL A N 1
ATOM 668 C CA . VAL A 1 84 ? 2.255 6.618 13.741 1.00 96.44 84 VAL A CA 1
ATOM 669 C C . VAL A 1 84 ? 2.422 6.245 12.271 1.00 96.44 84 VAL A C 1
ATOM 671 O O . VAL A 1 84 ? 3.483 6.498 11.706 1.00 96.44 84 VAL A O 1
ATOM 674 N N . PHE A 1 85 ? 1.383 5.702 11.635 1.00 95.44 85 PHE A N 1
ATOM 675 C CA . PHE A 1 85 ? 1.405 5.359 10.215 1.00 95.44 85 PHE A CA 1
ATOM 676 C C . PHE A 1 85 ? 1.750 6.567 9.340 1.00 95.44 85 PHE A C 1
ATOM 678 O O . PHE A 1 85 ? 2.711 6.500 8.578 1.00 95.44 85 PHE A O 1
ATOM 685 N N . ASN A 1 86 ? 1.044 7.689 9.506 1.00 95.75 86 ASN A N 1
ATOM 686 C CA . ASN A 1 86 ? 1.295 8.897 8.717 1.00 95.75 86 ASN A CA 1
ATOM 687 C C . ASN A 1 86 ? 2.716 9.447 8.934 1.00 95.75 86 ASN A C 1
ATOM 689 O O . ASN A 1 86 ? 3.372 9.867 7.979 1.00 95.75 86 ASN A O 1
ATOM 693 N N . ALA A 1 87 ? 3.213 9.417 10.176 1.00 97.50 87 ALA A N 1
ATOM 694 C CA . ALA A 1 87 ? 4.569 9.859 10.493 1.00 97.50 87 ALA A CA 1
ATOM 695 C C . ALA A 1 87 ? 5.634 8.956 9.847 1.00 97.50 87 ALA A C 1
ATOM 697 O O . ALA A 1 87 ? 6.556 9.454 9.199 1.00 97.50 87 ALA A O 1
ATOM 698 N N . VAL A 1 88 ? 5.496 7.632 9.985 1.00 95.81 88 VAL A N 1
ATOM 699 C CA . VAL A 1 88 ? 6.434 6.649 9.420 1.00 95.81 88 VAL A CA 1
ATOM 700 C C . VAL A 1 88 ? 6.392 6.663 7.895 1.00 95.81 88 VAL A C 1
ATOM 702 O O . VAL A 1 88 ? 7.448 6.645 7.269 1.00 95.81 88 VAL A O 1
ATOM 705 N N . GLN A 1 89 ? 5.205 6.741 7.290 1.00 94.75 89 GLN A N 1
ATOM 706 C CA . GLN A 1 89 ? 5.045 6.809 5.840 1.00 94.75 89 GLN A CA 1
ATOM 707 C C . GLN A 1 89 ? 5.717 8.062 5.270 1.00 94.75 89 GLN A C 1
ATOM 709 O O . GLN A 1 89 ? 6.516 7.947 4.343 1.00 94.75 89 GLN A O 1
ATOM 714 N N . GLY A 1 90 ? 5.444 9.243 5.837 1.00 96.62 90 GLY A N 1
ATOM 715 C CA . GLY A 1 90 ? 6.062 10.492 5.386 1.00 96.62 90 GLY A CA 1
ATOM 716 C C . GLY A 1 90 ? 7.585 10.477 5.537 1.00 96.62 90 GLY A C 1
ATOM 717 O O . GLY A 1 90 ? 8.306 10.867 4.618 1.00 96.62 90 GLY A O 1
ATOM 718 N N . PHE A 1 91 ? 8.082 9.958 6.664 1.00 97.00 91 PHE A N 1
ATOM 719 C CA . PHE A 1 91 ? 9.515 9.797 6.897 1.00 97.00 91 PHE A CA 1
ATOM 720 C C . PHE A 1 91 ? 10.150 8.832 5.889 1.00 97.00 91 PHE A C 1
ATOM 722 O O . PHE A 1 91 ? 11.162 9.164 5.283 1.00 97.00 91 PHE A O 1
ATOM 729 N N . PHE A 1 92 ? 9.555 7.660 5.660 1.00 95.19 92 PHE A N 1
ATOM 730 C CA . PHE A 1 92 ? 10.091 6.667 4.730 1.00 95.19 92 PHE A CA 1
ATOM 731 C C . PHE A 1 92 ? 10.076 7.165 3.280 1.00 95.19 92 PHE A C 1
ATOM 733 O O . PHE A 1 92 ? 11.090 7.048 2.592 1.00 95.19 92 PHE A O 1
ATOM 740 N N . LEU A 1 93 ? 8.974 7.785 2.842 1.00 95.12 93 LEU A N 1
ATOM 741 C CA . LEU A 1 93 ? 8.872 8.399 1.515 1.00 95.12 93 LEU A CA 1
ATOM 742 C C . LEU A 1 93 ? 9.975 9.436 1.295 1.00 95.12 93 LEU A C 1
ATOM 744 O O . LEU A 1 93 ? 10.614 9.416 0.250 1.00 95.12 93 LEU A O 1
ATOM 748 N N . PHE A 1 94 ? 10.276 10.273 2.292 1.00 97.00 94 PHE A N 1
ATOM 749 C CA . PHE A 1 94 ? 11.367 11.243 2.192 1.00 97.00 94 PHE A CA 1
ATOM 750 C C . PHE A 1 94 ? 12.722 10.585 1.864 1.00 97.00 94 PHE A C 1
ATOM 752 O O . PHE A 1 94 ? 13.407 11.030 0.944 1.00 97.00 94 PHE A O 1
ATOM 759 N N . PHE A 1 95 ? 13.109 9.504 2.553 1.00 95.81 95 PHE A N 1
ATOM 760 C CA . PHE A 1 95 ? 14.380 8.817 2.259 1.00 95.81 95 PHE A CA 1
ATOM 761 C C . PHE A 1 95 ? 14.372 8.098 0.914 1.00 95.81 95 PHE A C 1
ATOM 763 O O . PHE A 1 95 ? 15.382 8.112 0.210 1.00 95.81 95 PHE A O 1
ATOM 770 N N . VAL A 1 96 ? 13.254 7.470 0.553 1.00 93.25 96 VAL A N 1
ATOM 771 C CA . VAL A 1 96 ? 13.125 6.782 -0.734 1.00 93.25 96 VAL A CA 1
ATOM 772 C C . VAL A 1 96 ? 13.247 7.776 -1.890 1.00 93.25 96 VAL A C 1
ATOM 774 O O . VAL A 1 96 ? 13.969 7.491 -2.844 1.00 93.25 96 VAL A O 1
ATOM 777 N N . GLU A 1 97 ? 12.646 8.961 -1.771 1.00 95.00 97 GLU A N 1
ATOM 778 C CA . GLU A 1 97 ? 12.773 10.039 -2.758 1.00 95.00 97 GLU A CA 1
ATOM 779 C C . GLU A 1 97 ? 14.207 10.592 -2.829 1.00 95.00 97 GLU A C 1
ATOM 781 O O . GLU A 1 97 ? 14.730 10.818 -3.921 1.00 95.00 97 GLU A O 1
ATOM 786 N N . LEU A 1 98 ? 14.912 10.729 -1.695 1.00 96.12 98 LEU A N 1
ATOM 787 C CA . LEU A 1 98 ? 16.336 11.105 -1.704 1.00 96.12 98 LEU A CA 1
ATOM 788 C C . LEU A 1 98 ? 17.206 10.092 -2.461 1.00 96.12 98 LEU A C 1
ATOM 790 O O . LEU A 1 98 ? 18.119 10.492 -3.186 1.00 96.12 98 LEU A O 1
ATOM 794 N N . ILE A 1 99 ? 16.929 8.795 -2.305 1.00 93.69 99 ILE A N 1
ATOM 795 C CA . ILE A 1 99 ? 17.608 7.732 -3.056 1.00 93.69 99 ILE A CA 1
ATOM 796 C C . ILE A 1 99 ? 17.241 7.825 -4.539 1.00 93.69 99 ILE A C 1
ATOM 798 O O . ILE A 1 99 ? 18.123 7.750 -5.391 1.00 93.69 99 ILE A O 1
ATOM 802 N N . GLN A 1 100 ? 15.959 8.026 -4.847 1.00 93.31 100 GLN A N 1
ATOM 803 C CA . GLN A 1 100 ? 15.444 8.098 -6.211 1.00 93.31 100 GLN A CA 1
ATOM 804 C C . GLN A 1 100 ? 16.065 9.248 -7.018 1.00 93.31 100 GLN A C 1
ATOM 806 O O . GLN A 1 100 ? 16.353 9.065 -8.197 1.00 93.31 100 GLN A O 1
ATOM 811 N N . ILE A 1 101 ? 16.360 10.392 -6.390 1.00 95.56 101 ILE A N 1
ATOM 812 C CA . ILE A 1 101 ? 17.058 11.520 -7.037 1.00 95.56 101 ILE A CA 1
ATOM 813 C C . ILE A 1 101 ? 18.458 11.129 -7.540 1.00 95.56 101 ILE A C 1
ATOM 815 O O . ILE A 1 101 ? 18.933 11.686 -8.527 1.00 95.56 101 ILE A O 1
ATOM 819 N N . GLN A 1 102 ? 19.127 10.176 -6.886 1.00 94.75 102 GLN A N 1
ATOM 820 C CA . GLN A 1 102 ? 20.461 9.718 -7.294 1.00 94.75 102 GLN A CA 1
ATOM 821 C C . GLN A 1 102 ? 20.419 8.706 -8.450 1.00 94.75 102 GLN A C 1
ATOM 823 O O . GLN A 1 102 ? 21.466 8.326 -8.975 1.00 94.75 102 GLN A O 1
ATOM 828 N N . ILE A 1 103 ? 19.230 8.235 -8.837 1.00 93.94 103 ILE A N 1
ATOM 829 C CA . ILE A 1 103 ? 19.065 7.247 -9.900 1.00 93.94 103 ILE A CA 1
ATOM 830 C C . ILE A 1 103 ? 19.027 7.966 -11.244 1.00 93.94 103 ILE A C 1
ATOM 832 O O . ILE A 1 103 ? 18.150 8.782 -11.515 1.00 93.94 103 ILE A O 1
ATOM 836 N N . ASP A 1 104 ? 19.970 7.628 -12.118 1.00 91.81 104 ASP A N 1
ATOM 837 C CA . ASP A 1 104 ? 19.984 8.143 -13.481 1.00 91.81 104 ASP A CA 1
ATOM 838 C C . ASP A 1 104 ? 18.894 7.469 -14.331 1.00 91.81 104 ASP A C 1
ATOM 840 O O . ASP A 1 104 ? 19.017 6.310 -14.738 1.00 91.81 104 ASP A O 1
ATOM 844 N N . PHE A 1 105 ? 17.832 8.222 -14.625 1.00 86.50 105 PHE A N 1
ATOM 845 C CA . PHE A 1 105 ? 16.694 7.781 -15.436 1.00 86.50 105 PHE A CA 1
ATOM 846 C C . PHE A 1 105 ? 17.024 7.594 -16.922 1.00 86.50 105 PHE A C 1
ATOM 848 O O . PHE A 1 105 ? 16.223 7.009 -17.652 1.00 86.50 105 PHE A O 1
ATOM 855 N N . THR A 1 106 ? 18.188 8.059 -17.389 1.00 86.31 106 THR A N 1
ATOM 856 C CA . THR A 1 106 ? 18.634 7.790 -18.764 1.00 86.31 106 THR A CA 1
ATOM 857 C C . THR A 1 106 ? 19.060 6.334 -18.944 1.00 86.31 106 THR A C 1
ATOM 859 O O . THR A 1 106 ? 19.013 5.804 -20.056 1.00 86.31 106 THR A O 1
ATOM 862 N N . THR A 1 107 ? 19.426 5.659 -17.848 1.00 89.12 107 THR A N 1
ATOM 863 C CA . THR A 1 107 ? 19.867 4.269 -17.866 1.00 89.12 107 THR A CA 1
ATOM 864 C C . THR A 1 107 ? 18.780 3.349 -17.313 1.00 89.12 107 THR A C 1
ATOM 866 O O . THR A 1 107 ? 18.303 3.482 -16.192 1.00 89.12 107 THR A O 1
ATOM 869 N N . GLN A 1 108 ? 18.437 2.322 -18.086 1.00 92.62 108 GLN A N 1
ATOM 870 C CA . GLN A 1 108 ? 17.396 1.355 -17.733 1.00 92.62 108 GLN A CA 1
ATOM 871 C C . GLN A 1 108 ? 17.776 0.438 -16.553 1.00 92.62 108 GLN A C 1
ATOM 873 O O . GLN A 1 108 ? 16.930 0.059 -15.744 1.00 92.62 108 GLN A O 1
ATOM 878 N N . LYS A 1 109 ? 19.058 0.058 -16.445 1.00 94.56 109 LYS A N 1
ATOM 879 C CA . LYS A 1 109 ? 19.532 -0.919 -15.446 1.00 94.56 109 LYS A CA 1
ATOM 880 C C . LYS A 1 109 ? 19.326 -0.454 -13.992 1.00 94.56 109 LYS A C 1
ATOM 882 O O . LYS A 1 109 ? 18.783 -1.249 -13.226 1.00 94.56 109 LYS A O 1
ATOM 887 N N . PRO A 1 110 ? 19.708 0.778 -13.591 1.00 95.00 110 PRO A N 1
ATOM 888 C CA . PRO A 1 110 ? 19.434 1.290 -12.249 1.00 95.00 110 PRO A CA 1
ATOM 889 C C . PRO A 1 110 ? 17.951 1.251 -11.871 1.00 95.00 110 PRO A C 1
ATOM 891 O O . PRO A 1 110 ? 17.626 0.813 -10.771 1.00 95.00 110 PRO A O 1
ATOM 894 N N . LEU A 1 111 ? 17.055 1.623 -12.795 1.00 93.75 111 LEU A N 1
ATOM 895 C CA . LEU A 1 111 ? 15.608 1.599 -12.561 1.00 93.75 111 LEU A CA 1
ATOM 896 C C . LEU A 1 111 ? 15.092 0.183 -12.312 1.00 93.75 111 LEU A C 1
ATOM 898 O O . LEU A 1 111 ? 14.373 -0.043 -11.347 1.00 93.75 111 LEU A O 1
ATOM 902 N N . ILE A 1 112 ? 15.511 -0.786 -13.131 1.00 96.12 112 ILE A N 1
ATOM 903 C CA . ILE A 1 112 ? 15.136 -2.194 -12.948 1.00 96.12 112 ILE A CA 1
ATOM 904 C C . ILE A 1 112 ? 15.607 -2.717 -11.585 1.00 96.12 112 ILE A C 1
ATOM 906 O O . ILE A 1 112 ? 14.826 -3.343 -10.871 1.00 96.12 112 ILE A O 1
ATOM 910 N N . ILE A 1 113 ? 16.865 -2.457 -11.208 1.00 95.75 113 ILE A N 1
ATOM 911 C CA . ILE A 1 113 ? 17.418 -2.898 -9.916 1.00 95.75 113 ILE A CA 1
ATOM 912 C C . ILE A 1 113 ? 16.633 -2.273 -8.761 1.00 95.75 113 ILE A C 1
ATOM 914 O O . ILE A 1 113 ? 16.250 -2.978 -7.828 1.00 95.75 113 ILE A O 1
ATOM 918 N N . TYR A 1 114 ? 16.360 -0.972 -8.846 1.00 95.44 114 TYR A N 1
ATOM 919 C CA 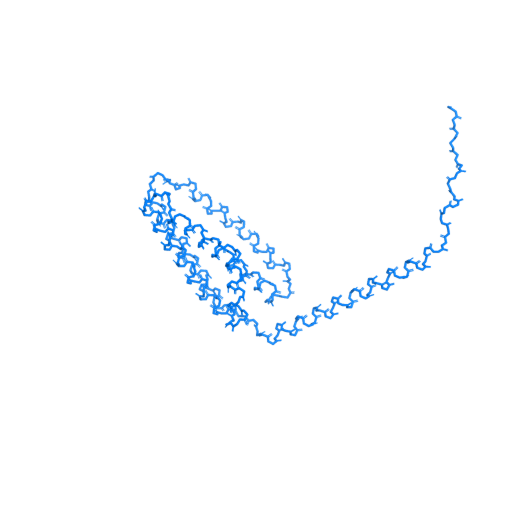. TYR A 1 114 ? 15.572 -0.253 -7.855 1.00 95.44 114 TYR A CA 1
ATOM 920 C C . TYR A 1 114 ? 14.153 -0.824 -7.729 1.00 95.44 114 TYR A C 1
ATOM 922 O O . TYR A 1 114 ? 13.720 -1.119 -6.619 1.00 95.44 114 TYR A O 1
ATOM 930 N N . THR A 1 115 ? 13.458 -1.073 -8.843 1.00 96.00 115 THR A N 1
ATOM 931 C CA . THR A 1 115 ? 12.110 -1.663 -8.846 1.00 96.00 115 THR A CA 1
ATOM 932 C C . THR A 1 115 ? 12.082 -3.087 -8.288 1.00 96.00 115 THR A C 1
ATOM 934 O O . THR A 1 115 ? 11.159 -3.437 -7.557 1.00 96.00 115 THR A O 1
ATOM 937 N N . ILE A 1 116 ? 13.086 -3.919 -8.590 1.00 97.56 116 ILE A N 1
ATOM 938 C CA . ILE A 1 116 ? 13.200 -5.259 -7.989 1.00 97.56 116 ILE A CA 1
ATOM 939 C C . ILE A 1 116 ? 13.372 -5.136 -6.474 1.00 97.56 116 ILE A C 1
ATOM 941 O O . ILE A 1 116 ? 12.696 -5.833 -5.719 1.00 97.56 116 ILE A O 1
ATOM 945 N N . PHE A 1 117 ? 14.263 -4.248 -6.029 1.00 96.94 117 PHE A N 1
ATOM 946 C CA . PHE A 1 117 ? 14.529 -4.044 -4.611 1.00 96.94 117 PHE A CA 1
ATOM 947 C C . PHE A 1 117 ? 13.278 -3.574 -3.856 1.00 96.94 117 PHE A C 1
ATOM 949 O O . PHE A 1 117 ? 12.907 -4.189 -2.857 1.00 96.94 117 PHE A O 1
ATOM 956 N N . THR A 1 118 ? 12.581 -2.548 -4.352 1.00 95.88 118 THR A N 1
ATOM 957 C CA . THR A 1 118 ? 11.362 -2.031 -3.709 1.00 95.88 118 THR A CA 1
ATOM 958 C C . THR A 1 118 ? 10.225 -3.053 -3.719 1.00 95.88 118 THR A C 1
ATOM 960 O O . THR A 1 118 ? 9.564 -3.231 -2.693 1.00 95.88 118 THR A O 1
ATOM 963 N N . GLY A 1 119 ? 10.047 -3.793 -4.819 1.00 97.06 119 GLY A N 1
ATOM 964 C CA . GLY A 1 119 ? 9.081 -4.890 -4.901 1.00 97.06 119 GLY A CA 1
ATOM 965 C C . GLY A 1 119 ? 9.352 -5.996 -3.873 1.00 97.06 119 GLY A C 1
ATOM 966 O O . GLY A 1 119 ? 8.437 -6.420 -3.166 1.00 97.06 119 GLY A O 1
ATOM 967 N N . LEU A 1 120 ? 10.614 -6.419 -3.717 1.00 98.00 120 LEU A N 1
ATOM 968 C CA . LEU A 1 120 ? 11.011 -7.412 -2.709 1.00 98.00 120 LEU A CA 1
ATOM 969 C C . LEU A 1 120 ? 10.794 -6.908 -1.279 1.00 98.00 120 LEU A C 1
ATOM 971 O O . LEU A 1 120 ? 10.264 -7.649 -0.451 1.00 98.00 120 LEU A O 1
ATOM 975 N N . CYS A 1 121 ? 11.159 -5.656 -0.986 1.00 96.62 121 CYS A N 1
ATOM 976 C CA . CYS A 1 121 ? 10.889 -5.047 0.315 1.00 96.62 121 CYS A CA 1
ATOM 977 C C . CYS A 1 121 ? 9.393 -5.073 0.637 1.00 96.62 121 CYS A C 1
ATOM 979 O O . CYS A 1 121 ? 9.014 -5.491 1.729 1.00 96.62 121 CYS A O 1
ATOM 981 N N . GLY A 1 122 ? 8.538 -4.708 -0.319 1.00 96.25 122 GLY A N 1
ATOM 982 C CA . GLY A 1 122 ? 7.095 -4.741 -0.117 1.00 96.25 122 GLY A CA 1
ATOM 983 C C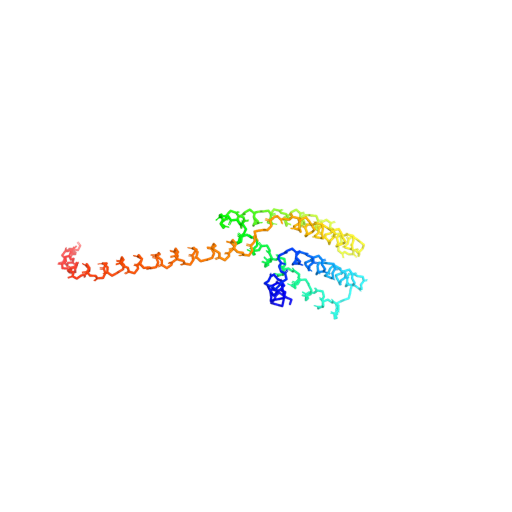 . GLY A 1 122 ? 6.543 -6.155 0.115 1.00 96.25 122 GLY A C 1
ATOM 984 O O . GLY A 1 122 ? 5.706 -6.338 1.001 1.00 96.25 122 GLY A O 1
ATOM 985 N N . VAL A 1 123 ? 7.055 -7.172 -0.595 1.00 98.06 123 VAL A N 1
ATOM 986 C CA . VAL A 1 123 ? 6.709 -8.586 -0.341 1.00 98.06 123 VAL A CA 1
ATOM 987 C C . VAL A 1 123 ? 7.089 -8.991 1.083 1.00 98.06 123 VAL A C 1
ATOM 989 O O . VAL A 1 123 ? 6.268 -9.578 1.788 1.00 98.06 123 VAL A O 1
ATOM 992 N N . VAL A 1 124 ? 8.301 -8.649 1.531 1.00 97.81 124 VAL A N 1
ATOM 993 C CA . VAL A 1 124 ? 8.766 -8.947 2.895 1.00 97.81 124 VAL A CA 1
ATOM 994 C C . VAL A 1 124 ? 7.897 -8.240 3.937 1.00 97.81 124 VAL A C 1
ATOM 996 O O . VAL A 1 124 ? 7.486 -8.875 4.905 1.00 97.81 124 VAL A O 1
ATOM 999 N N . CYS A 1 125 ? 7.549 -6.967 3.736 1.00 95.94 125 CYS A N 1
ATOM 1000 C CA . CYS A 1 125 ? 6.664 -6.230 4.642 1.00 95.94 125 CYS A CA 1
ATOM 1001 C C . CYS A 1 125 ? 5.273 -6.878 4.749 1.00 95.94 125 CYS A C 1
ATOM 1003 O O . CYS A 1 125 ? 4.778 -7.085 5.858 1.00 95.94 125 CYS A O 1
ATOM 1005 N N . CYS A 1 126 ? 4.667 -7.263 3.621 1.00 96.19 126 CYS A N 1
ATOM 1006 C CA . CYS A 1 126 ? 3.375 -7.955 3.616 1.00 96.19 126 CYS A CA 1
ATOM 1007 C C . CYS A 1 126 ? 3.467 -9.349 4.258 1.00 96.19 126 CYS A C 1
ATOM 1009 O O . CYS A 1 126 ? 2.548 -9.782 4.954 1.00 96.19 126 CYS A O 1
ATOM 1011 N N . PHE A 1 127 ? 4.593 -10.042 4.075 1.00 97.00 127 PHE A N 1
ATOM 1012 C CA . PHE A 1 127 ? 4.856 -11.326 4.718 1.00 97.00 127 PHE A CA 1
ATOM 1013 C C . PHE A 1 127 ? 5.019 -11.196 6.236 1.00 97.00 127 PHE A C 1
ATOM 1015 O O . PHE A 1 127 ? 4.508 -12.029 6.974 1.00 97.00 127 PHE A O 1
ATOM 1022 N N . VAL A 1 128 ? 5.660 -10.137 6.737 1.00 96.12 128 VAL A N 1
ATOM 1023 C CA . VAL A 1 128 ? 5.712 -9.863 8.183 1.00 96.12 128 VAL A CA 1
ATOM 1024 C C . VAL A 1 128 ? 4.308 -9.583 8.728 1.00 96.12 128 VAL A C 1
ATOM 1026 O O . VAL A 1 128 ? 3.945 -10.121 9.775 1.00 96.12 128 VAL A O 1
ATOM 1029 N N . ALA A 1 129 ? 3.488 -8.821 7.996 1.00 94.94 129 ALA A N 1
ATOM 1030 C CA . ALA A 1 129 ? 2.101 -8.550 8.378 1.00 94.94 129 ALA A CA 1
ATOM 1031 C C . ALA A 1 129 ? 1.246 -9.828 8.481 1.00 94.94 129 ALA A C 1
ATOM 1033 O O . ALA A 1 129 ? 0.355 -9.898 9.321 1.00 94.94 129 ALA A O 1
ATOM 1034 N N . PHE A 1 130 ? 1.557 -10.880 7.715 1.00 95.62 130 PHE A N 1
ATOM 1035 C CA . PHE A 1 130 ? 0.865 -12.171 7.812 1.00 95.62 130 PHE A CA 1
ATOM 1036 C C . PHE A 1 130 ? 0.930 -12.795 9.220 1.00 95.62 130 PHE A C 1
ATOM 1038 O O . PHE A 1 130 ? -0.014 -13.466 9.646 1.00 95.62 130 PHE A O 1
ATOM 1045 N N . PHE A 1 131 ? 2.016 -12.557 9.964 1.00 95.56 131 PHE A N 1
ATOM 1046 C CA . PHE A 1 131 ? 2.190 -13.055 11.334 1.00 95.56 131 PHE A CA 1
ATOM 1047 C C . PHE A 1 131 ? 1.536 -12.169 12.398 1.00 95.56 131 PHE A C 1
ATOM 1049 O O . PHE A 1 131 ? 1.619 -12.479 13.588 1.00 95.56 131 PHE A O 1
ATOM 1056 N N . PHE A 1 132 ? 0.870 -11.084 12.000 1.00 94.00 132 PHE A N 1
ATOM 1057 C CA . PHE A 1 132 ? 0.190 -10.198 12.930 1.00 94.00 132 PHE A CA 1
ATOM 1058 C C . PHE A 1 132 ? -0.937 -10.945 13.683 1.00 94.00 132 PHE A C 1
ATOM 1060 O O . PHE A 1 132 ? -1.708 -11.705 13.077 1.00 94.00 132 PHE A O 1
ATOM 1067 N N . PRO A 1 133 ? -1.056 -10.775 15.013 1.00 94.06 133 PRO A N 1
ATOM 1068 C CA . PRO A 1 133 ? -2.076 -11.444 15.813 1.00 94.06 133 PRO A CA 1
ATOM 1069 C C . PRO A 1 133 ? -3.432 -10.734 15.682 1.00 94.06 133 PRO A C 1
ATOM 1071 O O . PRO A 1 133 ? -3.838 -9.971 16.552 1.00 94.06 133 PRO A O 1
ATOM 1074 N N . TYR A 1 134 ? -4.141 -11.001 14.586 1.00 92.06 134 TYR A N 1
ATOM 1075 C CA . TYR A 1 134 ? -5.488 -10.473 14.355 1.00 92.06 134 TYR A CA 1
ATOM 1076 C C . TYR A 1 134 ? -6.494 -10.952 15.411 1.00 92.06 134 TYR A C 1
ATOM 1078 O O . TYR A 1 134 ? -6.564 -12.148 15.721 1.00 92.06 134 TYR A O 1
ATOM 1086 N N . LYS A 1 135 ? -7.326 -10.032 15.899 1.00 90.31 135 LYS A N 1
ATOM 1087 C CA . LYS A 1 135 ? -8.496 -10.315 16.729 1.00 90.31 135 LYS A CA 1
ATOM 1088 C C . LYS A 1 135 ? -9.511 -11.172 15.972 1.00 90.31 135 LYS A C 1
ATOM 1090 O O . LYS A 1 135 ? -9.669 -11.081 14.752 1.00 90.31 135 LYS A O 1
ATOM 1095 N N . THR A 1 136 ? -10.228 -12.015 16.710 1.00 86.38 136 THR A N 1
ATOM 1096 C CA . THR A 1 136 ? -11.278 -12.867 16.144 1.00 86.38 136 THR A CA 1
ATOM 1097 C C . THR A 1 136 ? -12.495 -12.041 15.729 1.00 86.38 136 THR A C 1
ATOM 1099 O O . THR A 1 136 ? -12.754 -10.958 16.267 1.00 86.38 136 THR A O 1
ATOM 1102 N N . VAL A 1 137 ? -13.277 -12.574 14.787 1.00 79.44 137 VAL A N 1
ATOM 1103 C CA . VAL A 1 137 ? -14.499 -11.922 14.286 1.00 79.44 137 VAL A CA 1
ATOM 1104 C C . VAL A 1 137 ? -15.469 -11.617 15.430 1.00 79.44 137 VAL A C 1
ATOM 1106 O O . VAL A 1 137 ? -15.948 -10.495 15.531 1.00 79.44 137 VAL A O 1
ATOM 1109 N N . GLU A 1 138 ? -15.665 -12.561 16.353 1.00 81.12 138 GLU A N 1
ATOM 1110 C CA . GLU A 1 138 ? -16.566 -12.413 17.504 1.00 81.12 138 GLU A CA 1
ATOM 1111 C C . GLU A 1 138 ? -16.205 -11.210 18.389 1.00 81.12 138 GLU A C 1
ATOM 1113 O O . GLU A 1 138 ? -17.066 -10.407 18.749 1.00 81.12 138 GLU A O 1
ATOM 1118 N N . SER A 1 139 ? -14.911 -11.017 18.664 1.00 79.94 139 SER A N 1
ATOM 1119 C CA . SER A 1 139 ? -14.452 -9.854 19.431 1.00 79.94 139 SER A CA 1
ATOM 1120 C C . SER A 1 139 ? -14.680 -8.534 18.686 1.00 79.94 139 SER A C 1
ATOM 1122 O O . SER A 1 139 ? -15.003 -7.525 19.310 1.00 79.94 139 SER A O 1
ATOM 1124 N N . THR A 1 140 ? -14.574 -8.549 17.353 1.00 78.75 140 THR A N 1
ATOM 1125 C CA . THR A 1 140 ? -14.787 -7.364 16.511 1.00 78.75 140 THR A CA 1
ATOM 1126 C C . THR A 1 140 ? -16.263 -6.971 16.493 1.00 78.75 140 THR A C 1
ATOM 1128 O O . THR A 1 140 ? -16.583 -5.798 16.680 1.00 78.75 140 THR A O 1
ATOM 1131 N N . THR A 1 141 ? -17.168 -7.944 16.342 1.00 82.56 141 THR A N 1
ATOM 1132 C CA . THR A 1 141 ? -18.621 -7.718 16.378 1.00 82.56 141 THR A CA 1
ATOM 1133 C C . THR A 1 141 ? -19.059 -7.149 17.726 1.00 82.56 141 THR A C 1
ATOM 1135 O O . THR A 1 141 ? -19.737 -6.125 17.764 1.00 82.56 141 THR A O 1
ATOM 1138 N N . ALA A 1 142 ? -18.580 -7.722 18.834 1.00 84.50 142 ALA A N 1
ATOM 1139 C CA . ALA A 1 142 ? -18.894 -7.224 20.172 1.00 84.50 142 ALA A CA 1
ATOM 1140 C C . ALA A 1 142 ? -18.378 -5.788 20.416 1.00 84.50 142 ALA A C 1
ATOM 1142 O O . ALA A 1 142 ? -19.031 -4.990 21.093 1.00 84.50 142 ALA A O 1
ATOM 1143 N N . LEU A 1 143 ? -17.208 -5.431 19.871 1.00 82.00 143 LEU A N 1
ATOM 1144 C CA . LEU A 1 143 ? -16.681 -4.060 19.920 1.00 82.00 143 LEU A CA 1
ATOM 1145 C C . LEU A 1 143 ? -17.522 -3.093 19.079 1.00 82.00 143 LEU A C 1
ATOM 1147 O O . LEU A 1 143 ? -17.806 -1.986 19.539 1.00 82.00 143 LEU A O 1
ATOM 1151 N N . ALA A 1 144 ? -17.942 -3.511 17.884 1.00 82.81 144 ALA A N 1
ATOM 1152 C CA . ALA A 1 144 ? -18.796 -2.712 17.012 1.00 82.81 144 ALA A CA 1
ATOM 1153 C C . ALA A 1 144 ? -20.160 -2.428 17.662 1.00 82.81 144 ALA A C 1
ATOM 1155 O O . ALA A 1 144 ? -20.611 -1.283 17.655 1.00 82.81 144 ALA A O 1
ATOM 1156 N N . GLU A 1 145 ? -20.774 -3.426 18.300 1.00 90.62 145 GLU A N 1
ATOM 1157 C CA . GLU A 1 145 ? -22.029 -3.269 19.047 1.00 90.62 145 GLU A CA 1
ATOM 1158 C C . GLU A 1 145 ? -21.875 -2.301 20.228 1.00 90.62 145 GLU A C 1
ATOM 1160 O O . GLU A 1 145 ? -22.683 -1.385 20.398 1.00 90.62 145 GLU A O 1
ATOM 1165 N N . LYS A 1 146 ? -20.792 -2.426 21.008 1.00 88.00 146 LYS A N 1
ATOM 1166 C CA . LYS A 1 146 ? -20.490 -1.489 22.104 1.00 88.00 146 LYS A CA 1
ATOM 1167 C C . LYS A 1 146 ? -20.262 -0.060 21.604 1.00 88.00 146 LYS A C 1
ATOM 1169 O O . LYS A 1 146 ? -20.725 0.891 22.235 1.00 88.00 146 LYS A O 1
ATOM 1174 N N . ALA A 1 147 ? -19.558 0.108 20.483 1.00 86.81 147 ALA A N 1
ATOM 1175 C CA . ALA A 1 147 ? -19.316 1.415 19.878 1.00 86.81 147 ALA A CA 1
ATOM 1176 C C . ALA A 1 147 ? -20.615 2.046 19.345 1.00 86.81 147 ALA A C 1
ATOM 1178 O O . ALA A 1 147 ? -20.848 3.237 19.567 1.00 86.81 147 ALA A O 1
ATOM 1179 N N . ALA A 1 148 ? -21.482 1.250 18.710 1.00 91.25 148 ALA A N 1
ATOM 1180 C CA . ALA A 1 148 ? -22.799 1.682 18.253 1.00 91.25 148 ALA A CA 1
ATOM 1181 C C . ALA A 1 148 ? -23.681 2.135 19.429 1.00 91.25 148 ALA A C 1
ATOM 1183 O O . ALA A 1 148 ? -24.192 3.256 19.406 1.00 91.25 148 ALA A O 1
ATOM 1184 N N . ALA A 1 149 ? -23.752 1.339 20.501 1.00 94.62 149 ALA A N 1
ATOM 1185 C CA . ALA A 1 149 ? -24.509 1.677 21.708 1.00 94.62 149 ALA A CA 1
ATOM 1186 C C . ALA A 1 149 ? -23.999 2.967 22.382 1.00 94.62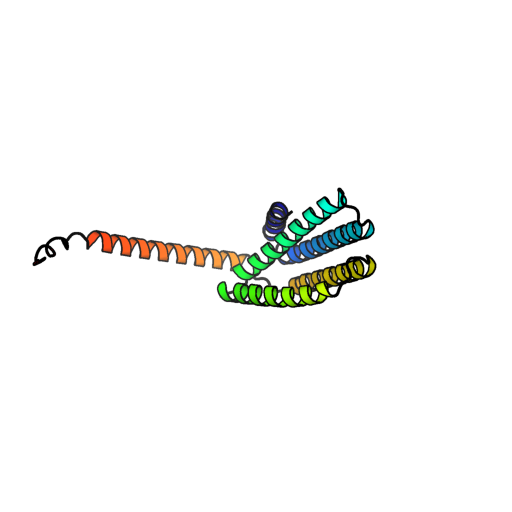 149 ALA A C 1
ATOM 1188 O O . ALA A 1 149 ? -24.783 3.827 22.789 1.00 94.62 149 ALA A O 1
ATOM 1189 N N . LYS A 1 150 ? -22.673 3.159 22.455 1.00 94.06 150 LYS A N 1
ATOM 1190 C CA . LYS A 1 150 ? -22.075 4.393 22.996 1.00 94.06 150 LYS A CA 1
ATOM 1191 C C . LYS A 1 150 ? -22.419 5.620 22.143 1.00 94.06 150 LYS A C 1
ATOM 1193 O O . LYS A 1 150 ? -22.687 6.694 22.689 1.00 94.06 150 LYS A O 1
ATOM 1198 N N . ARG A 1 151 ? -22.416 5.478 20.812 1.00 93.38 151 ARG A N 1
ATOM 1199 C CA . ARG A 1 151 ? -22.778 6.557 19.882 1.00 93.38 151 ARG A CA 1
ATOM 1200 C C . ARG A 1 151 ? -24.245 6.953 20.033 1.00 93.38 151 ARG A C 1
ATOM 1202 O O . ARG A 1 151 ? -24.534 8.144 20.097 1.00 93.38 151 ARG A O 1
ATOM 1209 N N . GLU A 1 152 ? -25.141 5.978 20.145 1.00 96.56 152 GLU A N 1
ATOM 1210 C CA . GLU A 1 152 ? -26.568 6.211 20.382 1.00 96.56 152 GLU A CA 1
ATOM 1211 C C . GLU A 1 152 ? -26.810 6.946 21.709 1.00 96.56 152 GLU A C 1
ATOM 1213 O O . GLU A 1 152 ? -27.461 7.989 21.731 1.00 96.56 152 GLU A O 1
ATOM 1218 N N . SER A 1 153 ? -26.180 6.492 22.799 1.00 96.38 153 SER A N 1
ATOM 1219 C CA . SER A 1 153 ? -26.246 7.172 24.101 1.00 96.38 153 SER A CA 1
ATOM 1220 C C . SER A 1 153 ? -25.753 8.625 24.036 1.00 96.38 153 SER A C 1
ATOM 1222 O O . SER A 1 153 ? -26.366 9.517 24.622 1.00 96.38 153 SER A O 1
ATOM 1224 N N . THR A 1 154 ? -24.682 8.884 23.280 1.00 96.44 154 THR A N 1
ATOM 1225 C CA . THR A 1 154 ? -24.143 10.241 23.100 1.00 96.44 154 THR A CA 1
ATOM 1226 C C . THR A 1 154 ? -25.106 11.136 22.315 1.00 96.44 154 THR A C 1
ATOM 1228 O O . THR A 1 154 ? -25.305 12.291 22.687 1.00 96.44 154 THR A O 1
ATOM 1231 N N . MET A 1 155 ? -25.734 10.614 21.255 1.00 96.31 155 MET A N 1
ATOM 1232 C CA . MET A 1 155 ? -26.727 11.354 20.465 1.00 96.31 155 MET A CA 1
ATOM 1233 C C . MET A 1 155 ? -27.962 11.705 21.299 1.00 96.31 155 MET A C 1
ATOM 1235 O O . MET A 1 155 ? -28.413 12.848 21.253 1.00 96.31 155 MET A O 1
ATOM 1239 N N . ASN A 1 156 ? -28.445 10.772 22.123 1.00 97.38 156 ASN A N 1
ATOM 1240 C CA . ASN A 1 156 ? -29.571 11.016 23.027 1.00 97.38 156 ASN A CA 1
ATOM 1241 C C . ASN A 1 156 ? -29.253 12.126 24.040 1.00 97.38 156 ASN A C 1
ATOM 1243 O O . ASN A 1 156 ? -30.068 13.023 24.243 1.00 97.38 156 ASN A O 1
ATOM 1247 N N . LEU A 1 157 ? -28.041 12.131 24.608 1.00 97.00 157 LEU A N 1
ATOM 1248 C CA . LEU A 1 157 ? -27.599 13.185 25.527 1.00 97.00 157 LEU A CA 1
ATOM 1249 C C . LEU A 1 157 ? -27.512 14.559 24.843 1.00 97.00 157 LEU A C 1
ATOM 1251 O O . LEU A 1 157 ? -27.871 15.577 25.436 1.00 97.00 157 LEU A O 1
ATOM 1255 N N . ILE A 1 158 ? -27.023 14.607 23.600 1.00 96.00 158 ILE A N 1
ATOM 1256 C CA . ILE A 1 158 ? -26.979 15.847 22.811 1.00 96.00 158 ILE A CA 1
ATOM 1257 C C . ILE A 1 158 ? -28.403 16.350 22.556 1.00 96.00 158 ILE A C 1
ATOM 1259 O O . ILE A 1 158 ? -28.678 17.524 22.788 1.00 96.00 158 ILE A O 1
ATOM 1263 N N . GLN A 1 159 ? -29.315 15.467 22.145 1.00 96.81 159 GLN A N 1
ATOM 1264 C CA . GLN A 1 159 ? -30.711 15.813 21.878 1.00 96.81 159 GLN A CA 1
ATOM 1265 C C . GLN A 1 159 ? -31.444 16.303 23.138 1.00 96.81 159 GLN A C 1
ATOM 1267 O O . GLN A 1 159 ? -32.204 17.274 23.072 1.00 96.81 159 GLN A O 1
ATOM 1272 N N . GLU A 1 160 ? -31.191 15.680 24.291 1.00 97.19 160 GLU A N 1
ATOM 1273 C CA . GLU A 1 160 ? -31.736 16.103 25.583 1.00 97.19 160 GLU A CA 1
ATOM 1274 C C . GLU A 1 160 ? -31.253 17.511 25.951 1.00 97.19 160 GLU A C 1
ATOM 1276 O O . GLU A 1 160 ? -32.068 18.391 26.240 1.00 97.19 160 GLU A O 1
ATOM 1281 N N . LYS A 1 161 ? -29.940 17.764 25.855 1.00 95.50 161 LYS A N 1
ATOM 1282 C CA . LYS A 1 161 ? -29.367 19.093 26.103 1.00 95.50 161 LYS A CA 1
ATOM 1283 C C . LYS A 1 161 ? -29.936 20.141 25.151 1.00 95.50 161 LYS A C 1
ATOM 1285 O O . LYS A 1 161 ? -30.347 21.205 25.601 1.00 95.50 161 LYS A O 1
ATOM 1290 N N . SER A 1 162 ? -30.022 19.843 23.854 1.00 94.75 162 SER A N 1
ATOM 1291 C CA . SER A 1 162 ? -30.631 20.744 22.868 1.00 94.75 162 SER A CA 1
ATOM 1292 C C . SER A 1 162 ? -32.091 21.074 23.197 1.00 94.75 162 SER A C 1
ATOM 1294 O O . SER A 1 162 ? -32.499 22.224 23.050 1.00 94.75 162 SER A O 1
ATOM 1296 N N . SER A 1 163 ? -32.860 20.103 23.697 1.00 94.81 163 SER A N 1
ATOM 1297 C CA . SER A 1 163 ? -34.254 20.314 24.116 1.00 94.81 163 SER A CA 1
ATOM 1298 C C . SER A 1 163 ? -34.352 21.191 25.370 1.00 94.81 163 SER A C 1
ATOM 1300 O O . SER A 1 163 ? -35.194 22.088 25.430 1.00 94.81 163 SER A O 1
ATOM 1302 N N . GLN A 1 164 ? -33.453 20.997 26.343 1.00 92.44 164 GLN A N 1
ATOM 1303 C CA . GLN A 1 164 ? -33.355 21.867 27.520 1.00 92.44 164 GLN A CA 1
ATOM 1304 C C . GLN A 1 164 ? -33.037 23.315 27.121 1.00 92.44 164 GLN A C 1
ATOM 1306 O O . GLN A 1 164 ? -33.735 24.231 27.563 1.00 92.44 164 GLN A O 1
ATOM 1311 N N . TYR A 1 165 ? -32.064 23.535 26.230 1.00 88.81 165 TYR A N 1
ATOM 1312 C CA . TYR A 1 165 ? -31.743 24.878 25.735 1.00 88.81 165 TYR A CA 1
ATOM 1313 C C . TYR A 1 165 ? -32.928 25.529 25.010 1.00 88.81 165 TYR A C 1
ATOM 1315 O O . TYR A 1 165 ? -33.270 26.665 25.325 1.00 88.81 165 TYR A O 1
ATOM 1323 N N . ALA A 1 166 ? -33.625 24.795 24.134 1.00 89.94 166 ALA A N 1
ATOM 1324 C CA . ALA A 1 166 ? -34.807 25.307 23.434 1.00 89.94 166 ALA A CA 1
ATOM 1325 C C . ALA A 1 166 ? -35.950 25.705 24.387 1.00 89.94 166 ALA A C 1
ATOM 1327 O O . ALA A 1 166 ? -36.669 26.664 24.123 1.00 89.94 166 ALA A O 1
ATOM 1328 N N . SER A 1 167 ? -36.107 24.999 25.512 1.00 87.69 167 SER A N 1
ATOM 1329 C CA . SER A 1 167 ? -37.108 25.345 26.531 1.00 87.69 167 SER A CA 1
ATOM 1330 C C . SER A 1 167 ? -36.708 26.531 27.422 1.00 87.69 167 SER A C 1
ATOM 1332 O O . SER A 1 167 ? -37.580 27.192 27.984 1.00 87.69 167 SER A O 1
ATOM 1334 N N . THR A 1 168 ? -35.407 26.822 27.539 1.00 82.69 168 THR A N 1
ATOM 1335 C CA . THR A 1 168 ? -34.884 27.888 28.415 1.00 82.69 168 THR A CA 1
ATOM 1336 C C . THR A 1 168 ? -34.823 29.247 27.702 1.00 82.69 168 THR A C 1
ATOM 1338 O O . THR A 1 168 ? -34.902 30.282 28.358 1.00 82.69 168 THR A O 1
ATOM 1341 N N . ASP A 1 169 ? -34.782 29.266 26.365 1.00 60.97 169 ASP A N 1
ATOM 1342 C CA . ASP A 1 169 ? -34.734 30.487 25.535 1.00 60.97 169 ASP A CA 1
ATOM 1343 C C . ASP A 1 169 ? -36.097 31.206 25.384 1.00 60.97 169 ASP A C 1
ATOM 1345 O O . ASP A 1 169 ? -36.270 32.133 24.593 1.00 60.97 169 ASP A O 1
ATOM 1349 N N . GLY A 1 170 ? -37.093 30.811 26.181 1.00 57.53 170 GLY A N 1
ATOM 1350 C CA . GLY A 1 170 ? -38.412 31.441 26.244 1.00 57.53 170 GLY A CA 1
ATOM 1351 C C . GLY A 1 170 ? -38.476 32.739 27.061 1.00 57.53 170 GLY A C 1
ATOM 1352 O O . GLY A 1 170 ? -39.552 33.070 27.557 1.00 57.53 170 GLY A O 1
ATOM 1353 N N . SER A 1 171 ? -37.377 33.477 27.275 1.00 55.53 171 SER A N 1
ATOM 1354 C CA . SER A 1 171 ? -37.420 34.745 28.028 1.00 55.53 171 SER A CA 1
ATOM 1355 C C . SER A 1 171 ? -36.508 35.848 27.459 1.00 55.53 171 SER A C 1
ATOM 1357 O O . SER A 1 171 ? -35.380 35.585 27.050 1.00 55.53 171 SER A O 1
ATOM 1359 N N . PRO A 1 172 ? -37.003 37.099 27.384 1.00 52.53 172 PRO A N 1
ATOM 1360 C CA . PRO A 1 172 ? -36.636 38.062 26.349 1.00 52.53 172 PRO A CA 1
ATOM 1361 C C . PRO A 1 172 ? -35.377 38.862 26.707 1.00 52.53 172 PRO A C 1
ATOM 1363 O O . PRO A 1 172 ? -35.441 39.842 27.443 1.00 52.53 172 PRO A O 1
ATOM 1366 N N . LEU A 1 173 ? -34.231 38.521 26.116 1.00 54.94 173 LEU A N 1
ATOM 1367 C CA . LEU A 1 173 ? -33.000 39.323 26.228 1.00 54.94 173 LEU A CA 1
ATOM 1368 C C . LEU A 1 173 ? -32.944 40.532 25.268 1.00 54.94 173 LEU A C 1
ATOM 1370 O O . LEU A 1 173 ? -31.916 41.192 25.155 1.00 54.94 173 LEU A O 1
ATOM 1374 N N . LEU A 1 174 ? -34.054 40.873 24.601 1.00 55.25 174 LEU A N 1
ATOM 1375 C CA . LEU A 1 174 ? -34.120 41.956 23.609 1.00 55.25 174 LEU A CA 1
ATOM 1376 C C . LEU A 1 174 ? -34.532 43.337 24.160 1.00 55.25 174 LEU A C 1
ATOM 1378 O O . LEU A 1 174 ? -34.671 44.270 23.375 1.00 55.25 174 LEU A O 1
ATOM 1382 N N . SER A 1 175 ? -34.713 43.527 25.473 1.00 56.50 175 SER A N 1
ATOM 1383 C CA . SER A 1 175 ? -35.263 44.794 25.999 1.00 56.50 175 SER A CA 1
ATOM 1384 C C . SER A 1 175 ? -34.250 45.832 26.501 1.00 56.50 175 SER A C 1
ATOM 1386 O O . SER A 1 175 ? -34.679 46.826 27.080 1.00 56.50 175 SER A O 1
ATOM 1388 N N . HIS A 1 176 ? -32.933 45.661 26.325 1.00 56.78 176 HIS A N 1
ATOM 1389 C CA . HIS A 1 176 ? -3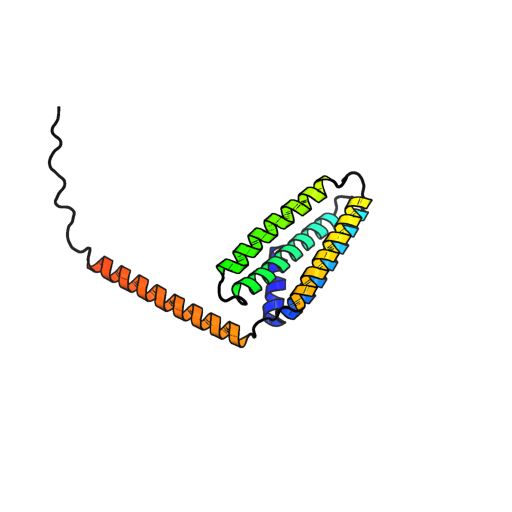1.971 46.553 26.996 1.00 56.78 176 HIS A CA 1
ATOM 1390 C C . HIS A 1 176 ? -30.769 47.027 26.162 1.00 56.78 176 HIS A C 1
ATOM 1392 O O . HIS A 1 176 ? -29.661 47.075 26.675 1.00 56.78 176 HIS A O 1
ATOM 1398 N N . GLN A 1 177 ? -30.954 47.461 24.908 1.00 54.78 177 GLN A N 1
ATOM 1399 C CA . GLN A 1 177 ? -29.922 48.253 24.205 1.00 54.78 177 GLN A CA 1
ATOM 1400 C C . GLN A 1 177 ? -30.515 49.299 23.235 1.00 54.78 177 GLN A C 1
ATOM 1402 O O . GLN A 1 177 ? -30.320 49.244 22.028 1.00 54.78 177 GLN A O 1
ATOM 1407 N N . THR A 1 178 ? -31.218 50.307 23.764 1.00 55.38 178 THR A N 1
ATOM 1408 C CA . THR A 1 178 ? -31.493 51.570 23.042 1.00 55.38 178 THR A CA 1
ATOM 1409 C C . THR A 1 178 ? -31.364 52.764 23.991 1.00 55.38 178 THR A C 1
ATOM 1411 O O . THR A 1 178 ? -32.356 53.290 24.482 1.00 55.38 178 THR A O 1
ATOM 1414 N N . SER A 1 179 ? -30.137 53.153 24.326 1.00 55.47 179 SER A N 1
ATOM 1415 C CA . SER A 1 179 ? -29.776 54.432 24.967 1.00 55.47 179 SER A CA 1
ATOM 1416 C C . SER A 1 179 ? -28.265 54.354 25.179 1.00 55.47 179 SER A C 1
ATOM 1418 O O . SER A 1 179 ? -27.801 53.591 26.013 1.00 55.47 179 SER A O 1
ATOM 1420 N N . SER A 1 180 ? -27.410 54.925 24.342 1.00 53.53 180 SER A N 1
ATOM 1421 C CA . SER A 1 180 ? -27.162 56.357 24.252 1.00 53.53 180 SER A CA 1
ATOM 1422 C C . SER A 1 180 ? -26.076 56.529 23.180 1.00 53.53 180 SER A C 1
ATOM 1424 O O . SER A 1 180 ? -24.925 56.158 23.404 1.00 53.53 180 SER A O 1
ATOM 1426 N N . MET A 1 181 ? -26.434 57.033 21.997 1.00 53.00 181 MET A N 1
ATOM 1427 C CA . MET A 1 181 ? -25.467 57.671 21.100 1.00 53.00 181 MET A CA 1
ATOM 1428 C C . MET 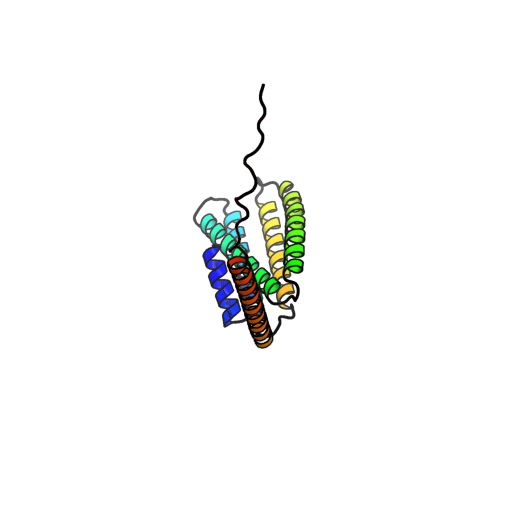A 1 181 ? -25.668 59.176 21.242 1.00 53.00 181 MET A C 1
ATOM 1430 O O . MET A 1 181 ? -26.524 59.764 20.586 1.00 53.00 181 MET A O 1
ATOM 1434 N N . GLY A 1 182 ? -24.907 59.782 22.151 1.00 57.81 182 GLY A N 1
ATOM 1435 C CA . GLY A 1 182 ? -24.685 61.222 22.161 1.00 57.81 182 GLY A CA 1
ATOM 1436 C C . GLY A 1 182 ? -23.648 61.584 21.099 1.00 57.81 182 GLY A C 1
ATOM 1437 O O . GLY A 1 182 ? -22.507 61.141 21.176 1.00 57.81 182 GLY A O 1
ATOM 1438 N N . SER A 1 183 ? -24.078 62.355 20.103 1.00 59.59 183 SER A N 1
ATOM 1439 C CA . SER A 1 183 ? -23.247 63.218 19.241 1.00 59.59 183 SER A CA 1
ATOM 1440 C C . SER A 1 183 ? -23.194 64.630 19.864 1.00 59.59 183 SER A C 1
ATOM 1442 O O . SER A 1 183 ? -24.001 64.881 20.768 1.00 59.59 183 SER A O 1
ATOM 1444 N N . PRO A 1 184 ? -22.384 65.595 19.382 1.00 59.91 184 PRO A N 1
ATOM 1445 C CA . PRO A 1 184 ? -21.427 65.579 18.266 1.00 59.91 184 PRO A CA 1
ATOM 1446 C C . PRO A 1 184 ? -19.951 65.759 18.662 1.00 59.91 184 PRO A C 1
ATOM 1448 O O . PRO A 1 184 ? -19.664 66.371 19.715 1.00 59.91 184 PRO A O 1
#

Radius of gyration: 26.73 Å; chains: 1; bounding box: 59×81×53 Å

Foldseek 3Di:
DQVQLLVVLVVCCVPVNLLVLLVVLLVLLVVLLVLVLVCLVVVDPDPSVVVNVVSVNSSVNNVVNSQLVCLVQVDPDNPVSVVVVVVVVVVVVVVLVVVVVVQDPVDSVSVNVSSVVVSVVSSVVSVVVSPDPDDDPVSRVVVVVVVVVVVVVVVVVVVVVVVVVVVVPPDDPPPPPDDDDDDD